Protein AF-A0A4Q1RCX1-F1 (afdb_monomer_lite)

Sequence (260 aa):
MLGSIEQEKETLVAEVEPLRELKTGIEEITGTGKTVLPGVVAIKKKNLETVKEQAKAYTVNRDEIATLRERSAAVSRREQRADQREQQLNKREAGLEDMQNQIIERYNRQLRLNQLLEKAERDGKAKDKQIADLQAENTSLRGQIRSLTAQIDQIKGELWSRINDLTDKLKGAYTSLTNIVKAVGMLKYDKEDGYKVDGLTKKQERLIDGVAEYGAKWAKEDGFPEMAEDMEKHIGISKGIADTIEPPRRQISRGWDMEL

Structure (mmCIF, N/CA/C/O backbone):
data_AF-A0A4Q1RCX1-F1
#
_entry.id   AF-A0A4Q1RCX1-F1
#
loop_
_atom_site.group_PDB
_atom_site.id
_atom_site.type_symbol
_atom_site.label_atom_id
_atom_site.label_alt_id
_atom_site.label_comp_id
_atom_site.label_asym_id
_atom_site.label_entity_id
_atom_site.label_seq_id
_atom_site.pdbx_PDB_ins_code
_atom_site.Cartn_x
_atom_site.Cartn_y
_atom_site.Cartn_z
_atom_site.occupancy
_atom_site.B_iso_or_equiv
_atom_site.auth_seq_id
_atom_site.auth_comp_id
_atom_site.auth_asym_id
_atom_site.auth_atom_id
_atom_site.pdbx_PDB_model_num
ATOM 1 N N . MET A 1 1 ? 50.407 14.649 -61.174 1.00 58.06 1 MET A N 1
ATOM 2 C CA . MET A 1 1 ? 49.781 14.018 -62.360 1.00 58.06 1 MET A CA 1
ATOM 3 C C . MET A 1 1 ? 49.067 15.036 -63.242 1.00 58.06 1 MET A C 1
ATOM 5 O O . MET A 1 1 ? 49.329 15.023 -64.433 1.00 58.06 1 MET A O 1
ATOM 9 N N . LEU A 1 2 ? 48.218 15.921 -62.704 1.00 60.03 2 LEU A N 1
ATOM 10 C CA . LEU A 1 2 ? 47.583 16.985 -63.502 1.00 60.03 2 LEU A CA 1
ATOM 11 C C . LEU A 1 2 ? 48.604 18.003 -64.032 1.00 60.03 2 LEU A C 1
ATOM 13 O O . LEU A 1 2 ? 48.704 18.165 -65.240 1.00 60.03 2 LEU A O 1
ATOM 17 N N . GLY A 1 3 ? 49.489 18.520 -63.171 1.00 70.25 3 GLY A N 1
ATOM 18 C CA . GLY A 1 3 ? 50.521 19.483 -63.594 1.00 70.25 3 GLY A CA 1
ATOM 19 C C . GLY A 1 3 ? 51.489 18.983 -64.679 1.00 70.25 3 GLY A C 1
ATOM 20 O O . GLY A 1 3 ? 52.003 19.780 -65.449 1.00 70.25 3 GLY A O 1
ATOM 21 N N . SER A 1 4 ? 51.701 17.667 -64.807 1.00 72.56 4 SER A N 1
ATOM 22 C CA . SER A 1 4 ? 52.508 17.098 -65.900 1.00 72.56 4 SER A CA 1
ATOM 23 C C . SER A 1 4 ? 51.735 16.973 -67.219 1.00 72.56 4 SER A C 1
ATOM 25 O O . SER A 1 4 ? 52.335 17.063 -68.282 1.00 72.56 4 SER A O 1
ATOM 27 N N . ILE A 1 5 ? 50.414 16.759 -67.163 1.0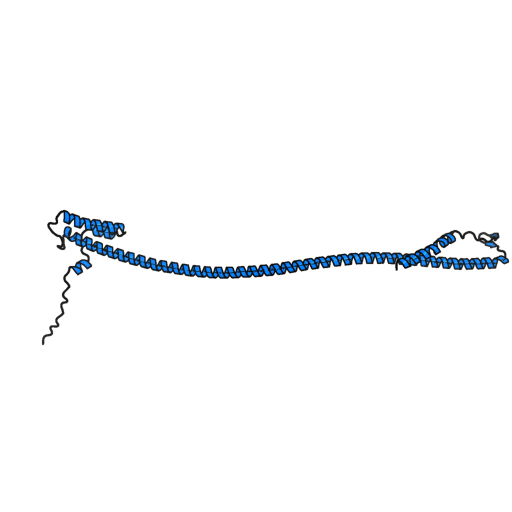0 79.94 5 ILE A N 1
ATOM 28 C CA . ILE A 1 5 ? 49.541 16.695 -68.350 1.00 79.94 5 ILE A CA 1
ATOM 29 C C . ILE A 1 5 ? 49.264 18.109 -68.875 1.00 79.94 5 ILE A C 1
ATOM 31 O O . ILE A 1 5 ? 49.224 18.316 -70.083 1.00 79.94 5 ILE A O 1
ATOM 35 N N . GLU A 1 6 ? 49.116 19.075 -67.971 1.00 79.88 6 GLU A N 1
ATOM 36 C CA . GLU A 1 6 ? 48.893 20.488 -68.283 1.00 79.88 6 GLU A CA 1
ATOM 37 C C . GLU A 1 6 ? 50.116 21.100 -68.983 1.00 79.88 6 GLU A C 1
ATOM 39 O O . GLU A 1 6 ? 49.985 21.671 -70.062 1.00 79.88 6 GLU A O 1
ATOM 44 N N . GLN A 1 7 ? 51.326 20.829 -68.480 1.00 82.75 7 GLN A N 1
ATOM 45 C CA . GLN A 1 7 ? 52.578 21.196 -69.156 1.00 82.75 7 GLN A CA 1
ATOM 46 C C . GLN A 1 7 ? 52.743 20.514 -70.530 1.00 82.75 7 GLN A C 1
ATOM 48 O O . GLN A 1 7 ? 53.153 21.158 -71.498 1.00 82.75 7 GLN A O 1
ATOM 53 N N . GLU A 1 8 ? 52.407 19.219 -70.651 1.00 84.19 8 GLU A N 1
ATOM 54 C CA . GLU A 1 8 ? 52.429 18.493 -71.937 1.00 84.19 8 GLU A CA 1
ATOM 55 C C . GLU A 1 8 ? 51.437 19.113 -72.941 1.00 84.19 8 GLU A C 1
ATOM 57 O O . GLU A 1 8 ? 51.745 19.241 -74.126 1.00 84.19 8 GLU A O 1
ATOM 62 N N . LYS A 1 9 ? 50.261 19.545 -72.472 1.00 83.00 9 LYS A N 1
ATOM 63 C CA . LYS A 1 9 ? 49.247 20.221 -73.287 1.00 83.00 9 LYS A CA 1
ATOM 64 C C . LYS A 1 9 ? 49.711 21.593 -73.749 1.00 83.00 9 LYS A C 1
ATOM 66 O O . LYS A 1 9 ? 49.610 21.863 -74.939 1.00 83.00 9 LYS A O 1
ATOM 71 N N . GLU A 1 10 ? 50.203 22.439 -72.847 1.00 85.38 10 GLU A N 1
ATOM 72 C CA . GLU A 1 10 ? 50.687 23.784 -73.185 1.00 85.38 10 GLU A CA 1
ATOM 73 C C . GLU A 1 10 ? 51.798 23.723 -74.235 1.00 85.38 10 GLU A C 1
ATOM 75 O O . GLU A 1 10 ? 51.742 24.436 -75.237 1.00 85.38 10 GLU A O 1
ATOM 80 N N . THR A 1 11 ? 52.743 22.793 -74.061 1.00 85.50 11 THR A N 1
ATOM 81 C CA . THR A 1 11 ? 53.841 22.568 -75.010 1.00 85.50 11 THR A CA 1
ATOM 82 C C . THR A 1 11 ? 53.309 22.149 -76.384 1.00 85.50 11 THR A C 1
ATOM 84 O O . THR A 1 11 ? 53.651 22.755 -77.397 1.00 85.50 11 THR A O 1
ATOM 87 N N . LEU A 1 12 ? 52.402 21.166 -76.438 1.00 81.44 12 LEU A N 1
ATOM 88 C CA . LEU A 1 12 ? 51.826 20.702 -77.705 1.00 81.44 12 LEU A CA 1
ATOM 89 C C . LEU A 1 12 ? 50.892 21.731 -78.358 1.00 81.44 12 LEU A C 1
ATOM 91 O O . LEU A 1 12 ? 50.785 21.757 -79.579 1.00 81.44 12 LEU A O 1
ATOM 95 N N . VAL A 1 13 ? 50.194 22.567 -77.587 1.00 80.31 13 VAL A N 1
ATOM 96 C CA . VAL A 1 13 ? 49.349 23.648 -78.122 1.00 80.31 13 VAL A CA 1
ATOM 97 C C . VAL A 1 13 ? 50.218 24.728 -78.761 1.00 80.31 13 VAL A C 1
ATOM 99 O O . VAL A 1 13 ? 49.926 25.142 -79.882 1.00 80.31 13 VAL A O 1
ATOM 102 N N . ALA A 1 14 ? 51.310 25.121 -78.100 1.00 82.19 14 ALA A N 1
ATOM 103 C CA . ALA A 1 14 ? 52.273 26.072 -78.646 1.00 82.19 14 ALA A CA 1
ATOM 104 C C . ALA A 1 14 ? 52.944 25.552 -79.931 1.00 82.19 14 ALA A C 1
ATOM 106 O O . ALA A 1 14 ? 53.161 26.325 -80.862 1.00 82.19 14 ALA A O 1
ATOM 107 N N . GLU A 1 15 ? 53.215 24.245 -80.016 1.00 78.88 15 GLU A N 1
ATOM 108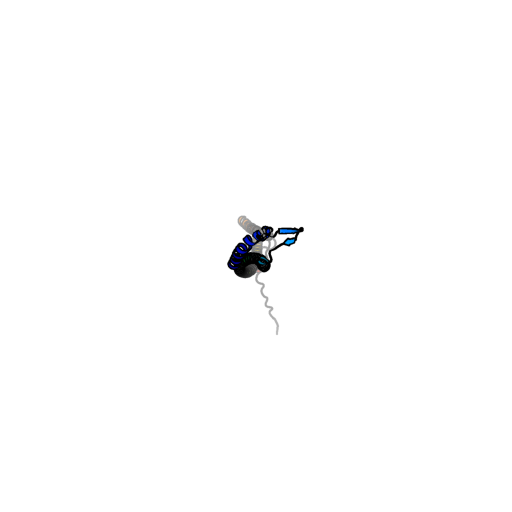 C CA . GLU A 1 15 ? 53.735 23.615 -81.236 1.0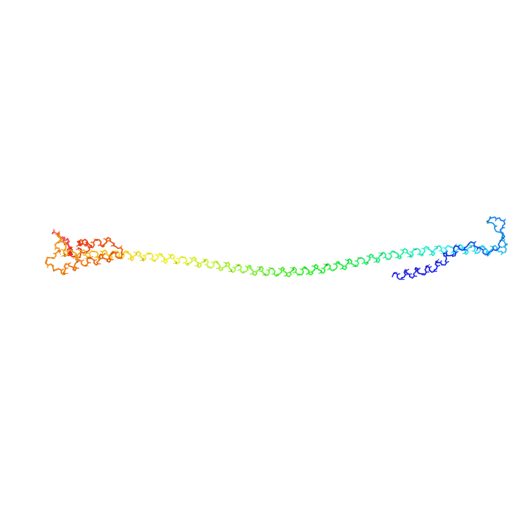0 78.88 15 GLU A CA 1
ATOM 109 C C . GLU A 1 15 ? 52.676 23.508 -82.349 1.00 78.88 15 GLU A C 1
ATOM 111 O O . GLU A 1 15 ? 53.002 23.666 -83.522 1.00 78.88 15 GLU A O 1
ATOM 116 N N . VAL A 1 16 ? 51.401 23.256 -82.024 1.00 74.19 16 VAL A N 1
ATOM 117 C CA . VAL A 1 16 ? 50.349 22.967 -83.019 1.00 74.19 16 VAL A CA 1
ATOM 118 C C . VAL A 1 16 ? 49.649 24.217 -83.570 1.00 74.19 16 VAL A C 1
ATOM 120 O O . VAL A 1 16 ? 49.239 24.188 -84.734 1.00 74.19 16 VAL A O 1
ATOM 123 N N . GLU A 1 17 ? 49.482 25.290 -82.790 1.00 71.88 17 GLU A N 1
ATOM 124 C CA . GLU A 1 17 ? 48.759 26.507 -83.215 1.00 71.88 17 GLU A CA 1
ATOM 125 C C . GLU A 1 17 ? 49.346 27.207 -84.459 1.00 71.88 17 GLU A C 1
ATOM 127 O O . GLU A 1 17 ? 48.624 27.325 -85.453 1.00 71.88 17 GLU A O 1
ATOM 132 N N . PRO A 1 18 ? 50.645 27.564 -84.530 1.00 71.44 18 PRO A N 1
ATOM 133 C CA . PRO A 1 18 ? 51.210 28.166 -85.746 1.00 71.44 18 PRO A CA 1
ATOM 134 C C . PRO A 1 18 ? 51.106 27.235 -86.972 1.00 71.44 18 PRO A C 1
ATOM 136 O O . PRO A 1 18 ? 50.993 27.679 -88.115 1.00 71.44 18 PRO A O 1
ATOM 139 N N . LEU A 1 19 ? 51.068 25.914 -86.751 1.00 66.56 19 LEU A N 1
ATOM 140 C CA . LEU A 1 19 ? 50.914 24.903 -87.803 1.00 66.56 19 LEU A CA 1
ATOM 141 C C . LEU A 1 19 ? 49.459 24.766 -88.296 1.00 66.56 19 LEU A C 1
ATOM 143 O O . LEU A 1 19 ? 49.206 24.147 -89.338 1.00 66.56 19 LEU A O 1
ATOM 147 N N . ARG A 1 20 ? 48.466 25.299 -87.570 1.00 62.62 20 ARG A N 1
ATOM 148 C CA . ARG A 1 20 ? 47.069 25.403 -88.035 1.00 62.62 20 ARG A CA 1
ATOM 149 C C . ARG A 1 20 ? 46.913 26.514 -89.063 1.00 62.62 20 ARG A C 1
ATOM 151 O O . ARG A 1 20 ? 46.332 26.247 -90.115 1.00 62.62 20 ARG A O 1
ATOM 158 N N . GLU A 1 21 ? 47.500 27.675 -88.797 1.00 61.72 21 GLU A N 1
ATOM 159 C CA . GLU A 1 21 ? 47.491 28.840 -89.690 1.00 61.72 21 GLU A CA 1
ATOM 160 C C . GLU A 1 21 ? 48.263 28.576 -90.991 1.00 61.72 21 GLU A C 1
ATOM 162 O O . GLU A 1 21 ? 47.816 28.950 -92.078 1.00 61.72 21 GLU A O 1
ATOM 167 N N . LEU A 1 22 ? 49.379 27.838 -90.910 1.00 57.47 22 LEU A N 1
ATOM 168 C CA . LEU A 1 22 ? 50.173 27.496 -92.091 1.00 57.47 22 LEU A CA 1
ATOM 169 C C . LEU A 1 22 ? 49.354 26.681 -93.108 1.00 57.47 22 LEU A C 1
ATOM 171 O O . LEU A 1 22 ? 49.373 26.987 -94.294 1.00 57.47 22 LEU A O 1
ATOM 175 N N . LYS A 1 23 ? 48.566 25.687 -92.659 1.00 54.19 23 LYS A N 1
ATOM 176 C CA . LYS A 1 23 ? 47.729 24.840 -93.539 1.00 54.19 23 LYS A CA 1
ATOM 177 C C . LYS A 1 23 ? 46.716 25.652 -94.360 1.00 54.19 23 LYS A C 1
ATOM 179 O O . LYS A 1 23 ? 46.388 25.234 -95.467 1.00 54.19 23 LYS A O 1
ATOM 184 N N . THR A 1 24 ? 46.223 26.773 -93.835 1.00 49.56 24 THR A N 1
ATOM 185 C CA . THR A 1 24 ? 45.278 27.656 -94.537 1.00 49.56 24 THR A CA 1
ATOM 186 C C . THR A 1 24 ? 45.950 28.625 -95.515 1.00 49.56 24 THR A C 1
ATOM 188 O O . THR A 1 24 ? 45.283 29.089 -96.428 1.00 49.56 24 THR A O 1
ATOM 191 N N . GLY A 1 25 ? 47.254 28.896 -95.379 1.00 48.12 25 GLY A N 1
ATOM 192 C CA . GLY A 1 25 ? 48.006 29.820 -96.247 1.00 48.12 25 GLY A CA 1
ATOM 193 C C . GLY A 1 25 ? 48.760 29.179 -97.424 1.00 48.12 25 GLY A C 1
ATOM 194 O O . GLY A 1 25 ? 49.436 29.880 -98.166 1.00 48.12 25 GLY A O 1
ATOM 195 N N . ILE A 1 26 ? 48.677 27.856 -97.612 1.00 51.31 26 ILE A N 1
ATOM 196 C CA . ILE A 1 26 ? 49.481 27.087 -98.592 1.00 51.31 26 ILE A CA 1
ATOM 197 C C . ILE A 1 26 ? 48.915 27.131 -100.037 1.00 51.31 26 ILE A C 1
ATOM 199 O O . ILE A 1 26 ? 49.315 26.353 -100.899 1.00 51.31 26 ILE A O 1
ATOM 203 N N . GLU A 1 27 ? 48.013 28.057 -100.367 1.00 48.59 27 GLU A N 1
ATOM 204 C CA . GLU A 1 27 ? 47.573 28.231 -101.765 1.00 48.59 27 GLU A CA 1
ATOM 205 C C . GLU A 1 27 ? 48.645 28.868 -102.678 1.00 48.59 27 GLU A C 1
ATOM 207 O O . GLU A 1 27 ? 48.541 28.759 -103.899 1.00 48.59 27 GLU A O 1
ATOM 212 N N . GLU A 1 28 ? 49.726 29.441 -102.134 1.00 51.56 28 GLU A N 1
ATOM 213 C CA . GLU A 1 28 ? 50.802 30.049 -102.930 1.00 51.56 28 GLU A CA 1
ATOM 214 C C . GLU A 1 28 ? 52.129 29.276 -102.838 1.00 51.56 28 GLU A C 1
ATOM 216 O O . GLU A 1 28 ? 52.896 29.382 -101.881 1.00 51.56 28 GLU A O 1
ATOM 221 N N . ILE A 1 29 ? 52.441 28.508 -103.886 1.00 53.75 29 ILE A N 1
ATOM 222 C CA . ILE A 1 29 ? 53.771 27.919 -104.091 1.00 53.75 29 ILE A CA 1
ATOM 223 C C . ILE A 1 29 ? 54.698 28.995 -104.671 1.00 53.75 29 ILE A C 1
ATOM 225 O O . ILE A 1 29 ? 54.491 29.482 -105.784 1.00 53.75 29 ILE A O 1
ATOM 229 N N . THR A 1 30 ? 55.780 29.320 -103.964 1.00 52.84 30 THR A N 1
ATOM 230 C CA . THR A 1 30 ? 56.838 30.233 -104.425 1.00 52.84 30 THR A CA 1
ATOM 231 C C . THR A 1 30 ? 57.783 29.538 -105.410 1.00 52.84 30 THR A C 1
ATOM 233 O O . THR A 1 30 ? 58.933 29.214 -105.127 1.00 52.84 30 THR A O 1
ATOM 236 N N . GLY A 1 31 ? 57.280 29.306 -106.621 1.00 54.03 31 GLY A N 1
ATOM 237 C CA . GLY A 1 31 ? 58.046 28.776 -107.743 1.00 54.03 31 GLY A CA 1
ATOM 238 C C . GLY A 1 31 ? 57.389 29.175 -109.056 1.00 54.03 31 GLY A C 1
ATOM 239 O O . GLY A 1 31 ? 56.411 28.570 -109.476 1.00 54.03 31 GLY A O 1
ATOM 240 N N . THR A 1 32 ? 57.922 30.207 -109.707 1.00 58.25 32 THR A N 1
ATOM 241 C CA . THR A 1 32 ? 57.433 30.779 -110.971 1.00 58.25 32 THR A CA 1
ATOM 242 C C . THR A 1 32 ? 57.550 29.790 -112.138 1.00 58.25 32 THR A C 1
ATOM 244 O O . THR A 1 32 ? 58.477 29.831 -112.949 1.00 58.25 32 THR A O 1
ATOM 247 N N . GLY A 1 33 ? 56.596 28.868 -112.232 1.00 58.19 33 GLY A N 1
ATOM 248 C CA . GLY A 1 33 ? 56.304 28.120 -113.448 1.00 58.19 33 GLY A CA 1
ATOM 249 C C . GLY A 1 33 ? 55.249 28.841 -114.286 1.00 58.19 33 GLY A C 1
ATOM 250 O O . GLY A 1 33 ? 54.451 29.620 -113.770 1.00 58.19 33 GLY A O 1
ATOM 251 N N . LYS A 1 34 ? 55.252 28.616 -115.603 1.00 59.84 34 LYS A N 1
ATOM 252 C CA . LYS A 1 34 ? 54.261 29.224 -116.504 1.00 59.84 34 LYS A CA 1
ATOM 253 C C . LYS A 1 34 ? 53.069 28.276 -116.605 1.00 59.84 34 LYS A C 1
ATOM 255 O O . LYS A 1 34 ? 53.253 27.128 -117.012 1.00 59.84 34 LYS A O 1
ATOM 260 N N . THR A 1 35 ? 51.876 28.725 -116.225 1.00 67.56 35 THR A N 1
ATOM 261 C CA . THR A 1 35 ? 50.642 27.953 -116.425 1.00 67.56 35 THR A CA 1
ATOM 262 C C . THR A 1 35 ? 50.423 27.773 -117.919 1.00 67.56 35 THR A C 1
ATOM 264 O O . THR A 1 35 ? 50.353 28.756 -118.657 1.00 67.56 35 THR A O 1
ATOM 267 N N . VAL A 1 36 ? 50.379 26.523 -118.372 1.00 67.19 36 VAL A N 1
ATOM 268 C CA . VAL A 1 36 ? 50.218 26.200 -119.800 1.00 67.19 36 VAL A CA 1
ATOM 269 C C . VAL A 1 36 ? 48.792 25.732 -120.088 1.00 67.19 36 VAL A C 1
ATOM 271 O O . VAL A 1 36 ? 48.268 25.998 -121.163 1.00 67.19 36 VAL A O 1
ATOM 274 N N . LEU A 1 37 ? 48.154 25.096 -119.102 1.00 59.31 37 LEU A N 1
ATOM 275 C CA . LEU A 1 37 ? 46.750 24.675 -119.072 1.00 59.31 37 LEU A CA 1
ATOM 276 C C . LEU A 1 37 ? 46.226 24.801 -117.626 1.00 59.31 37 LEU A C 1
ATOM 278 O O . LEU A 1 37 ? 47.045 24.808 -116.700 1.00 59.31 37 LEU A O 1
ATOM 282 N N . PRO A 1 38 ? 44.902 24.874 -117.388 1.00 62.84 38 PRO A N 1
ATOM 283 C CA . PRO A 1 38 ? 44.349 24.835 -116.033 1.00 62.84 38 PRO A CA 1
ATOM 284 C C . PRO A 1 38 ? 44.882 23.613 -115.264 1.00 62.84 38 PRO A C 1
ATOM 286 O O . PRO A 1 38 ? 44.753 22.484 -115.729 1.00 62.84 38 PRO A O 1
ATOM 289 N N . GLY A 1 39 ? 45.535 23.840 -114.121 1.00 68.12 39 GLY A N 1
ATOM 290 C CA . GLY A 1 39 ? 46.143 22.783 -113.299 1.00 68.12 39 GLY A CA 1
ATOM 291 C C . GLY A 1 39 ? 47.501 22.241 -113.777 1.00 68.12 39 GLY A C 1
ATOM 292 O O . GLY A 1 39 ? 48.062 21.378 -113.108 1.00 68.12 39 GLY A O 1
ATOM 293 N N . VAL A 1 40 ? 48.067 22.738 -114.888 1.00 66.62 40 VAL A N 1
ATOM 294 C CA . VAL A 1 40 ? 49.359 22.274 -115.432 1.00 66.62 40 VAL A CA 1
ATOM 295 C C . VAL A 1 40 ? 50.364 23.421 -115.504 1.00 66.62 40 VAL A C 1
ATOM 297 O O . VAL A 1 40 ? 50.214 24.374 -116.276 1.00 66.62 40 VAL A O 1
ATOM 300 N N . VAL A 1 41 ? 51.437 23.295 -114.723 1.00 67.19 41 VAL A N 1
ATOM 301 C CA . VAL A 1 41 ? 52.504 24.294 -114.611 1.00 67.19 41 VAL A CA 1
ATOM 302 C C . VAL A 1 41 ? 53.793 23.748 -115.223 1.00 67.19 41 VAL A C 1
ATOM 304 O O . VAL A 1 41 ? 54.299 22.708 -114.803 1.00 67.19 41 VAL A O 1
ATOM 307 N N . ALA A 1 42 ? 54.348 24.450 -116.216 1.00 66.56 42 ALA A N 1
ATOM 308 C CA . ALA A 1 42 ? 55.636 24.089 -116.803 1.00 66.56 42 ALA A CA 1
ATOM 309 C C . ALA A 1 42 ? 56.796 24.620 -115.954 1.00 66.56 42 ALA A C 1
ATOM 311 O O . ALA A 1 42 ? 56.883 25.817 -115.664 1.00 66.56 42 ALA A O 1
ATOM 312 N N . ILE A 1 43 ? 57.721 23.722 -115.609 1.00 70.50 43 ILE A N 1
ATOM 313 C CA . ILE A 1 43 ? 58.878 23.999 -114.754 1.00 70.50 43 ILE A CA 1
ATOM 314 C C . ILE A 1 43 ? 60.159 23.730 -115.554 1.00 70.50 43 ILE A C 1
ATOM 316 O O . ILE A 1 43 ? 60.251 22.758 -116.305 1.00 70.50 43 ILE A O 1
ATOM 320 N N . LYS A 1 44 ? 61.180 24.584 -115.403 1.00 69.81 44 LYS A N 1
ATOM 321 C CA . LYS A 1 44 ? 62.497 24.344 -116.017 1.00 69.81 44 LYS A CA 1
ATOM 322 C C . LYS A 1 44 ? 63.117 23.077 -115.418 1.00 69.81 44 LYS A C 1
ATOM 324 O O . LYS A 1 44 ? 63.142 22.936 -114.201 1.00 69.81 44 LYS A O 1
ATOM 329 N N . LYS A 1 45 ? 63.708 22.210 -116.250 1.00 68.81 45 LYS A N 1
ATOM 330 C CA . LYS A 1 45 ? 64.324 20.929 -115.832 1.00 68.81 45 LYS A CA 1
ATOM 331 C C . LYS A 1 45 ? 65.317 21.075 -114.666 1.00 68.81 45 LYS A C 1
ATOM 333 O O . LYS A 1 45 ? 65.330 20.236 -113.778 1.00 68.81 45 LYS A O 1
ATOM 338 N N . LYS A 1 46 ? 66.078 22.177 -114.630 1.00 70.25 46 LYS A N 1
ATOM 339 C CA . LYS A 1 46 ? 67.015 22.508 -113.540 1.00 70.25 46 LYS A CA 1
ATOM 340 C C . LYS A 1 46 ? 66.360 22.744 -112.167 1.00 70.25 46 LYS A C 1
ATOM 342 O O . LYS A 1 46 ? 67.040 22.628 -111.163 1.00 70.25 46 LYS A O 1
ATOM 347 N N . ASN A 1 47 ? 65.065 23.055 -112.130 1.00 68.06 47 ASN A N 1
ATOM 348 C CA . ASN A 1 47 ? 64.306 23.310 -110.903 1.00 68.06 47 ASN A CA 1
ATOM 349 C C . ASN A 1 47 ? 63.436 22.101 -110.495 1.00 68.06 47 ASN A C 1
ATOM 351 O O . ASN A 1 47 ? 62.786 22.146 -109.457 1.00 68.06 47 ASN A O 1
ATOM 355 N N . LEU A 1 48 ? 63.389 21.032 -111.304 1.00 70.69 48 LEU A N 1
ATOM 356 C CA . LEU A 1 48 ? 62.525 19.870 -111.060 1.00 70.69 48 LEU A CA 1
ATOM 357 C C . LEU A 1 48 ? 62.909 19.113 -109.781 1.00 70.69 48 LEU A C 1
ATOM 359 O O . LEU A 1 48 ? 62.023 18.697 -109.042 1.00 70.69 48 LEU A O 1
ATOM 363 N N . GLU A 1 49 ? 64.206 18.939 -109.518 1.00 70.06 49 GLU A N 1
ATOM 364 C CA . GLU A 1 49 ? 64.669 18.236 -108.313 1.00 70.06 49 GLU A CA 1
ATOM 365 C C . GLU A 1 49 ? 64.364 19.027 -107.040 1.00 70.06 49 GLU A C 1
ATOM 367 O O . GLU A 1 49 ? 63.806 18.471 -106.100 1.00 70.06 49 GLU A O 1
ATOM 372 N N . THR A 1 50 ? 64.569 20.346 -107.051 1.00 69.12 50 THR A N 1
ATOM 373 C CA . THR A 1 50 ? 64.206 21.216 -105.921 1.00 69.12 50 THR A CA 1
ATOM 374 C C . THR A 1 50 ? 62.707 21.163 -105.615 1.00 69.12 50 THR A C 1
ATOM 376 O O . THR A 1 50 ? 62.318 21.066 -104.456 1.00 69.12 50 THR A O 1
ATOM 379 N N . VAL A 1 51 ? 61.850 21.158 -106.644 1.00 69.31 51 VAL A N 1
ATOM 380 C CA . VAL A 1 51 ? 60.392 21.046 -106.460 1.00 69.31 51 VAL A CA 1
ATOM 381 C C . VAL A 1 51 ? 59.995 19.667 -105.915 1.00 69.31 51 VAL A C 1
ATOM 383 O O . VAL A 1 51 ? 59.103 19.578 -105.072 1.00 69.31 51 VAL A O 1
ATOM 386 N N . LYS A 1 52 ? 60.665 18.584 -106.332 1.00 69.50 52 LYS A N 1
ATOM 387 C CA . LYS A 1 52 ? 60.431 17.239 -105.775 1.00 69.50 52 LYS A CA 1
ATOM 388 C C . LYS A 1 52 ? 60.859 17.130 -104.312 1.00 69.50 52 LYS A C 1
ATOM 390 O O . LYS A 1 52 ? 60.142 16.515 -103.527 1.00 69.50 52 LYS A O 1
ATOM 395 N N . GLU A 1 53 ? 62.006 17.695 -103.944 1.00 69.75 53 GLU A N 1
ATOM 396 C CA . GLU A 1 53 ? 62.476 17.718 -102.554 1.00 69.75 53 GLU A CA 1
ATOM 397 C C . GLU A 1 53 ? 61.548 18.545 -101.664 1.00 69.75 53 GLU A C 1
ATOM 399 O O . GLU A 1 53 ? 61.161 18.079 -100.595 1.00 69.75 53 GLU A O 1
ATOM 404 N N . GLN A 1 54 ? 61.095 19.708 -102.139 1.00 68.25 54 GLN A N 1
ATOM 405 C CA . GLN A 1 54 ? 60.106 20.529 -101.437 1.00 68.25 54 GLN A CA 1
ATOM 406 C C . GLN A 1 54 ? 58.764 19.806 -101.269 1.00 68.25 54 GLN A C 1
ATOM 408 O O . GLN A 1 54 ? 58.190 19.840 -100.185 1.00 68.25 54 GLN A O 1
ATOM 413 N N . ALA A 1 55 ? 58.280 19.093 -102.292 1.00 67.44 55 ALA A N 1
ATOM 414 C CA . ALA A 1 55 ? 57.051 18.303 -102.193 1.00 67.44 55 ALA A CA 1
ATOM 415 C C . ALA A 1 55 ? 57.178 17.127 -101.202 1.00 67.44 55 ALA A C 1
ATOM 417 O O . ALA A 1 55 ? 56.232 16.825 -100.470 1.00 67.44 55 ALA A O 1
ATOM 418 N N . LYS A 1 56 ? 58.350 16.478 -101.134 1.00 68.44 56 LYS A N 1
ATOM 419 C CA . LYS A 1 56 ? 58.640 15.437 -100.133 1.00 68.44 56 LYS A CA 1
ATOM 420 C C . LYS A 1 56 ? 58.708 16.017 -98.721 1.00 68.44 56 LYS A C 1
ATOM 422 O O . LYS A 1 56 ? 58.028 15.501 -97.842 1.00 68.44 56 LYS A O 1
ATOM 427 N N . ALA A 1 57 ? 59.457 17.102 -98.523 1.00 66.00 57 ALA A N 1
ATOM 428 C CA . ALA A 1 57 ? 59.548 17.801 -97.240 1.00 66.00 57 ALA A CA 1
ATOM 429 C C . ALA A 1 57 ? 58.170 18.294 -96.771 1.00 66.00 57 ALA A C 1
ATOM 431 O O . ALA A 1 57 ? 57.822 18.152 -95.606 1.00 66.00 57 ALA A O 1
ATOM 432 N N . TYR A 1 58 ? 57.340 18.782 -97.694 1.00 70.44 58 TYR A N 1
ATOM 433 C CA . TYR A 1 58 ? 55.958 19.154 -97.413 1.00 70.44 58 TYR A CA 1
ATOM 434 C C . TYR A 1 58 ? 55.110 17.968 -96.948 1.00 70.44 58 TYR A C 1
ATOM 436 O O . TYR A 1 58 ? 54.349 18.093 -95.993 1.00 70.44 58 TYR A O 1
ATOM 444 N N . THR A 1 59 ? 55.233 16.820 -97.616 1.00 67.56 59 THR A N 1
ATOM 445 C CA . THR A 1 59 ? 54.476 15.611 -97.261 1.00 67.56 59 THR A CA 1
ATOM 446 C C . THR A 1 59 ? 54.869 15.119 -95.867 1.00 67.56 59 THR A C 1
ATOM 448 O O . THR A 1 59 ? 53.990 14.893 -95.042 1.00 67.56 59 THR A O 1
ATOM 451 N N . VAL A 1 60 ? 56.172 15.068 -95.568 1.00 70.88 60 VAL A N 1
ATOM 452 C CA . VAL A 1 60 ? 56.690 14.702 -94.238 1.00 70.88 60 VAL A CA 1
ATOM 453 C C . VAL A 1 60 ? 56.208 15.687 -93.169 1.00 70.88 60 VAL A C 1
ATOM 455 O O . VAL A 1 60 ? 55.619 15.264 -92.180 1.00 70.88 60 VAL A O 1
ATOM 458 N N . ASN A 1 61 ? 56.334 16.998 -93.403 1.00 74.69 61 ASN A N 1
ATOM 459 C CA . ASN A 1 61 ? 55.854 18.021 -92.469 1.00 74.69 61 ASN A CA 1
ATOM 460 C C . ASN A 1 61 ? 54.337 17.932 -92.249 1.00 74.69 61 ASN A C 1
ATOM 462 O O . ASN A 1 61 ? 53.853 18.106 -91.134 1.00 74.69 61 ASN A O 1
ATOM 466 N N . ARG A 1 62 ? 53.560 17.658 -93.303 1.00 77.62 62 ARG A N 1
ATOM 467 C CA . ARG A 1 62 ? 52.106 17.479 -93.208 1.00 77.62 62 ARG A CA 1
ATOM 468 C C . ARG A 1 62 ? 51.749 16.285 -92.321 1.00 77.62 62 ARG A C 1
ATOM 470 O O . ARG A 1 62 ? 50.809 16.401 -91.530 1.00 77.62 62 ARG A O 1
ATOM 477 N N . ASP A 1 63 ? 52.460 15.173 -92.461 1.00 77.62 63 ASP A N 1
ATOM 478 C CA . ASP A 1 63 ? 52.223 13.962 -91.676 1.00 77.62 63 ASP A CA 1
ATOM 479 C C . ASP A 1 63 ? 52.652 14.164 -90.214 1.00 77.62 63 ASP A C 1
ATOM 481 O O . ASP A 1 63 ? 51.887 13.856 -89.301 1.00 77.62 63 ASP A O 1
ATOM 485 N N . GLU A 1 64 ? 53.797 14.806 -89.966 1.00 78.62 64 GLU A N 1
ATOM 486 C CA . GLU A 1 64 ? 54.235 15.196 -88.619 1.00 78.62 64 GLU A CA 1
ATOM 487 C C . GLU A 1 64 ? 53.220 16.134 -87.939 1.00 78.62 64 GLU A C 1
ATOM 489 O O . GLU A 1 64 ? 52.798 15.878 -86.809 1.00 78.62 64 GLU A O 1
ATOM 494 N N . ILE A 1 65 ? 52.710 17.149 -88.649 1.00 78.56 65 ILE A N 1
ATOM 495 C CA . ILE A 1 65 ? 51.634 18.033 -88.160 1.00 78.56 65 ILE A CA 1
ATOM 496 C C . ILE A 1 65 ? 50.365 17.238 -87.825 1.00 78.56 65 ILE A C 1
ATOM 498 O O . ILE A 1 65 ? 49.692 17.529 -86.830 1.00 78.56 65 ILE A O 1
ATOM 502 N N . ALA A 1 66 ? 50.002 16.248 -88.645 1.00 79.38 66 ALA A N 1
ATOM 503 C CA . ALA A 1 66 ? 48.851 15.392 -88.373 1.00 79.38 66 ALA A CA 1
ATOM 504 C C . ALA A 1 66 ? 49.054 14.590 -87.075 1.00 79.38 66 ALA A C 1
ATOM 506 O O . ALA A 1 66 ? 48.172 14.601 -86.214 1.00 79.38 66 ALA A O 1
ATOM 507 N N . THR A 1 67 ? 50.237 14.002 -86.873 1.00 84.94 67 THR A N 1
ATOM 508 C CA . THR A 1 67 ? 50.550 13.255 -85.643 1.00 84.94 67 THR A CA 1
ATOM 509 C C . THR A 1 67 ? 50.574 14.139 -84.393 1.00 84.94 67 THR A C 1
ATOM 511 O O . THR A 1 67 ? 50.061 13.738 -83.346 1.00 84.94 67 THR A O 1
ATOM 514 N N . LEU A 1 68 ? 51.090 15.371 -84.479 1.00 84.12 68 LEU A N 1
ATOM 515 C CA . LEU A 1 68 ? 51.074 16.319 -83.360 1.00 84.12 68 LEU A CA 1
ATOM 516 C C . LEU A 1 68 ? 49.645 16.720 -82.973 1.00 84.12 68 LEU A C 1
ATOM 518 O O . LEU A 1 68 ? 49.323 16.807 -81.787 1.00 84.12 68 LEU A O 1
ATOM 522 N N . ARG A 1 69 ? 48.747 16.884 -83.953 1.00 82.94 69 ARG A N 1
ATOM 523 C CA . ARG A 1 69 ? 47.320 17.144 -83.695 1.00 82.94 69 ARG A CA 1
ATOM 524 C C . ARG A 1 69 ? 46.632 15.965 -83.015 1.00 82.94 69 ARG A C 1
ATOM 526 O O . ARG A 1 69 ? 45.843 16.180 -82.096 1.00 82.94 69 ARG A O 1
ATOM 533 N N . GLU A 1 70 ? 46.935 14.736 -83.425 1.00 87.06 70 GLU A N 1
ATOM 534 C CA . GLU A 1 70 ? 46.412 13.531 -82.772 1.00 87.06 70 GLU A CA 1
ATOM 535 C C . GLU A 1 70 ? 46.909 13.404 -81.328 1.00 87.06 70 GLU A C 1
ATOM 537 O O . GLU A 1 70 ? 46.116 13.138 -80.421 1.00 87.06 70 GLU A O 1
ATOM 542 N N . ARG A 1 71 ? 48.199 13.671 -81.087 1.00 88.75 71 ARG A N 1
ATOM 543 C CA . ARG A 1 71 ? 48.784 13.695 -79.738 1.00 88.75 71 ARG A CA 1
ATOM 544 C C . ARG A 1 71 ? 48.160 14.778 -78.864 1.00 88.75 71 ARG A C 1
ATOM 546 O O . ARG A 1 71 ? 47.783 14.484 -77.731 1.00 88.75 71 ARG A O 1
ATOM 553 N N . SER A 1 72 ? 47.986 15.987 -79.396 1.00 86.31 72 SER A N 1
ATOM 554 C CA . SER A 1 72 ? 47.300 17.090 -78.713 1.00 86.31 72 SER A CA 1
ATOM 555 C C . SER A 1 72 ? 45.869 16.692 -78.324 1.00 86.31 72 SER A C 1
ATOM 557 O O . SER A 1 72 ? 45.492 16.786 -77.155 1.00 86.31 72 SER A O 1
ATOM 559 N N . ALA A 1 73 ? 45.103 16.103 -79.249 1.00 87.44 73 ALA A N 1
ATOM 560 C CA . ALA A 1 73 ? 43.759 15.602 -78.960 1.00 87.44 73 ALA A CA 1
ATOM 561 C C . ALA A 1 73 ? 43.753 14.477 -77.905 1.00 87.44 73 ALA A C 1
ATOM 563 O O . ALA A 1 73 ? 42.850 14.410 -77.066 1.00 87.44 73 ALA A O 1
ATOM 564 N N . ALA A 1 74 ? 44.752 13.591 -77.918 1.00 90.25 74 ALA A N 1
ATOM 565 C CA . ALA A 1 74 ? 44.901 12.535 -76.922 1.00 90.25 74 ALA A CA 1
ATOM 566 C C . ALA A 1 74 ? 45.246 13.087 -75.527 1.00 90.25 74 ALA A C 1
ATOM 568 O O . ALA A 1 74 ? 44.732 12.575 -74.531 1.00 90.25 74 ALA A O 1
ATOM 569 N N . VAL A 1 75 ? 46.077 14.131 -75.439 1.00 92.00 75 VAL A N 1
ATOM 570 C CA . VAL A 1 75 ? 46.374 14.845 -74.185 1.00 92.00 75 VAL A CA 1
ATOM 571 C C . VAL A 1 75 ? 45.119 15.516 -73.636 1.00 92.00 75 VAL A C 1
ATOM 573 O O . VAL A 1 75 ? 44.765 15.253 -72.489 1.00 92.00 75 VAL A O 1
ATOM 576 N N . SER A 1 76 ? 44.369 16.257 -74.458 1.00 87.75 76 SER A N 1
ATOM 577 C CA . SER A 1 76 ? 43.116 16.889 -74.013 1.00 87.75 76 SER A CA 1
ATOM 578 C C . SER A 1 76 ? 42.093 15.872 -73.493 1.00 87.75 76 SER A C 1
ATOM 580 O O . SER A 1 76 ? 41.421 16.109 -72.494 1.00 87.75 76 SER A O 1
ATOM 582 N N . ARG A 1 77 ? 41.990 14.688 -74.116 1.00 91.31 77 ARG A N 1
ATOM 583 C CA . ARG A 1 77 ? 41.120 13.609 -73.608 1.00 91.31 77 ARG A CA 1
ATOM 584 C C . ARG A 1 77 ? 41.611 13.024 -72.280 1.00 91.31 77 ARG A C 1
ATOM 586 O O . ARG A 1 77 ? 40.790 12.578 -71.479 1.00 91.31 77 ARG A O 1
ATOM 593 N N . ARG A 1 78 ? 42.928 12.954 -72.058 1.00 91.19 78 ARG A N 1
ATOM 594 C CA . ARG A 1 78 ? 43.514 12.467 -70.796 1.00 91.19 78 ARG A CA 1
ATOM 595 C C . ARG A 1 78 ? 43.268 13.451 -69.657 1.00 91.19 78 ARG A C 1
ATOM 597 O O . ARG A 1 78 ? 42.880 13.002 -68.585 1.00 91.19 78 ARG A O 1
ATOM 604 N N . GLU A 1 79 ? 43.429 14.743 -69.916 1.00 90.25 79 GLU A N 1
ATOM 605 C CA . GLU A 1 79 ? 43.125 15.833 -68.982 1.00 90.25 79 GLU A CA 1
ATOM 606 C C . GLU A 1 79 ? 41.653 15.794 -68.552 1.00 90.25 79 GLU A C 1
ATOM 608 O O . GLU A 1 79 ? 41.375 15.581 -67.380 1.00 90.25 79 GLU A O 1
ATOM 613 N N . GLN A 1 80 ? 40.707 15.776 -69.500 1.00 90.50 80 GLN A N 1
ATOM 614 C CA . GLN A 1 80 ? 39.273 15.670 -69.181 1.00 90.50 80 GLN A CA 1
ATOM 615 C C . GLN A 1 80 ? 38.930 14.445 -68.318 1.00 90.50 80 GLN A C 1
ATOM 617 O O . GLN A 1 80 ? 38.076 14.504 -67.434 1.00 90.50 80 GLN A O 1
ATOM 622 N N . ARG A 1 81 ? 39.580 13.300 -68.568 1.00 93.50 81 ARG A N 1
ATOM 623 C CA . ARG A 1 81 ? 39.405 12.094 -67.742 1.00 93.50 81 ARG A CA 1
ATOM 624 C C . ARG A 1 81 ? 40.025 12.249 -66.356 1.00 93.50 81 ARG A C 1
ATOM 626 O O . ARG A 1 81 ? 39.506 11.659 -65.410 1.00 93.50 81 ARG A O 1
ATOM 633 N N . ALA A 1 82 ? 41.144 12.959 -66.243 1.00 92.56 82 ALA A N 1
ATOM 634 C CA . ALA A 1 82 ? 41.786 13.245 -64.970 1.00 92.56 82 ALA A CA 1
ATOM 635 C C . ALA A 1 82 ? 40.905 14.179 -64.126 1.00 92.56 82 ALA A C 1
ATOM 637 O O . ALA A 1 82 ? 40.619 13.825 -62.985 1.00 92.56 82 ALA A O 1
ATOM 638 N N . ASP A 1 83 ? 40.349 15.237 -64.720 1.00 92.44 83 ASP A N 1
ATOM 639 C CA . ASP A 1 83 ? 39.419 16.161 -64.057 1.00 92.44 83 ASP A CA 1
ATOM 640 C C . ASP A 1 83 ? 38.161 15.435 -63.561 1.00 92.44 83 ASP A C 1
ATOM 642 O O . ASP A 1 83 ? 37.727 15.594 -62.421 1.00 92.44 83 ASP A O 1
ATOM 646 N N . GLN A 1 84 ? 37.579 14.562 -64.393 1.00 93.94 84 GLN A N 1
ATOM 647 C CA . GLN A 1 84 ? 36.428 13.745 -63.991 1.00 93.94 84 GLN A CA 1
ATOM 648 C C . GLN A 1 84 ? 36.756 12.818 -62.816 1.00 93.94 84 GLN A C 1
ATOM 650 O O . GLN A 1 84 ? 35.920 12.620 -61.931 1.00 93.94 84 GLN A O 1
ATOM 655 N N . ARG A 1 85 ? 37.956 12.225 -62.803 1.00 94.31 85 ARG A N 1
ATOM 656 C CA . ARG A 1 85 ? 38.405 11.371 -61.695 1.00 94.31 85 ARG A CA 1
ATOM 657 C C . ARG A 1 85 ? 38.624 12.179 -60.426 1.00 94.31 85 ARG A C 1
ATOM 659 O O . ARG A 1 85 ? 38.199 11.721 -59.374 1.00 94.31 85 ARG A O 1
ATOM 666 N N . GLU A 1 86 ? 39.230 13.355 -60.519 1.00 94.06 86 GLU A N 1
ATOM 667 C CA . GLU A 1 86 ? 39.422 14.251 -59.378 1.00 94.06 86 GLU A CA 1
ATOM 668 C C . GLU A 1 86 ? 38.077 14.664 -58.775 1.00 94.06 86 GLU A C 1
ATOM 670 O O . GLU A 1 86 ? 37.853 14.483 -57.583 1.00 94.06 86 GLU A O 1
ATOM 675 N N . GLN A 1 87 ? 37.107 15.064 -59.601 1.00 94.38 87 GLN A N 1
ATOM 676 C CA . GLN A 1 87 ? 35.754 15.367 -59.126 1.00 94.38 87 GLN A CA 1
ATOM 677 C C . GLN A 1 87 ? 35.079 14.166 -58.444 1.00 94.38 87 GLN A C 1
ATOM 679 O O . GLN A 1 87 ? 34.355 14.333 -57.461 1.00 94.38 87 GLN A O 1
ATOM 684 N N . GLN A 1 88 ? 35.281 12.948 -58.956 1.00 95.69 88 GLN A N 1
ATOM 685 C CA . GLN A 1 88 ? 34.765 11.733 -58.320 1.00 95.69 88 GLN A CA 1
ATOM 686 C C . GLN A 1 88 ? 35.462 11.431 -56.991 1.00 95.69 88 GLN A C 1
ATOM 688 O O . GLN A 1 88 ? 34.792 10.996 -56.055 1.00 95.69 88 GLN A O 1
ATOM 693 N N . LEU A 1 89 ? 36.776 11.645 -56.903 1.00 96.12 89 LEU A N 1
ATOM 694 C CA . LEU A 1 89 ? 37.539 11.474 -55.669 1.00 96.12 89 LEU A CA 1
ATOM 695 C C . LEU A 1 89 ? 37.095 12.488 -54.616 1.00 96.12 89 LEU A C 1
ATOM 697 O O . LEU A 1 89 ? 36.746 12.063 -53.522 1.00 96.12 89 LEU A O 1
ATOM 701 N N . ASN A 1 90 ? 36.948 13.763 -54.978 1.00 96.12 90 ASN A N 1
ATOM 702 C CA . ASN A 1 90 ? 36.477 14.809 -54.067 1.00 96.12 90 ASN A CA 1
ATOM 703 C C . ASN A 1 90 ? 35.069 14.500 -53.528 1.00 96.12 90 ASN A C 1
ATOM 705 O O . ASN A 1 90 ? 34.799 14.649 -52.340 1.00 96.12 90 ASN A O 1
ATOM 709 N N . LYS A 1 91 ? 34.162 13.991 -54.378 1.00 96.19 91 LYS A N 1
ATOM 710 C CA . LYS A 1 91 ? 32.828 13.538 -53.934 1.00 96.19 91 LYS A CA 1
ATOM 711 C C . LYS A 1 91 ? 32.895 12.350 -52.975 1.00 96.19 91 LYS A C 1
ATOM 713 O O . LYS A 1 91 ? 32.086 12.261 -52.056 1.00 96.19 91 LYS A O 1
ATOM 718 N N . ARG A 1 92 ? 33.815 11.410 -53.209 1.00 96.50 92 ARG A N 1
ATOM 719 C CA . ARG A 1 92 ? 34.015 10.257 -52.321 1.00 96.50 92 ARG A CA 1
ATOM 720 C C . ARG A 1 92 ? 34.620 10.680 -50.990 1.00 96.50 92 ARG A C 1
ATOM 722 O O . ARG A 1 92 ? 34.178 10.168 -49.974 1.00 96.50 92 ARG A O 1
ATOM 729 N N . GLU A 1 93 ? 35.581 11.594 -51.002 1.00 96.75 93 GLU A N 1
ATOM 730 C CA . GLU A 1 93 ? 36.216 12.140 -49.802 1.00 96.75 93 GLU A CA 1
ATOM 731 C C . GLU A 1 93 ? 35.192 12.856 -48.920 1.00 96.75 93 GLU A C 1
ATOM 733 O O . GLU A 1 93 ? 35.026 12.469 -47.768 1.00 96.75 93 GLU A O 1
ATOM 738 N N . ALA A 1 94 ? 34.386 13.755 -49.495 1.00 96.31 94 ALA A N 1
ATOM 739 C CA . ALA A 1 94 ? 33.280 14.390 -48.776 1.00 96.31 94 ALA A CA 1
ATOM 740 C C . ALA A 1 94 ? 32.289 13.359 -48.195 1.00 96.31 94 ALA A C 1
ATOM 742 O O . ALA A 1 94 ? 31.879 13.453 -47.042 1.00 96.31 94 ALA A O 1
ATOM 743 N N . GLY A 1 95 ? 31.946 12.317 -48.963 1.00 97.12 95 GLY A N 1
ATOM 744 C CA . GLY A 1 95 ? 31.079 11.240 -48.473 1.00 97.12 95 GLY A CA 1
ATOM 745 C C . GLY A 1 95 ? 31.696 10.405 -47.342 1.00 97.12 95 GLY A C 1
ATOM 746 O O . GLY A 1 95 ? 30.969 9.905 -46.481 1.00 97.12 95 GLY A O 1
ATOM 747 N N . LEU A 1 96 ? 33.023 10.242 -47.327 1.00 97.62 96 LEU A N 1
ATOM 748 C CA . LEU A 1 96 ? 33.742 9.563 -46.247 1.00 97.62 96 LEU A CA 1
ATOM 749 C C . LEU A 1 96 ? 33.785 10.421 -44.980 1.00 97.62 96 LEU A C 1
ATOM 751 O O . LEU A 1 96 ? 33.555 9.881 -43.898 1.00 97.62 96 LEU A O 1
ATOM 755 N N . GLU A 1 97 ? 34.014 11.729 -45.104 1.00 97.19 97 GLU A N 1
ATOM 756 C CA . GLU A 1 97 ? 33.954 12.669 -43.977 1.00 97.19 97 GLU A CA 1
ATOM 757 C C . GLU A 1 97 ? 32.555 12.698 -43.346 1.00 97.19 97 GLU A C 1
ATOM 759 O O . GLU A 1 97 ? 32.416 12.560 -42.128 1.00 97.19 97 GLU A O 1
ATOM 764 N N . ASP A 1 98 ? 31.502 12.768 -44.166 1.00 97.75 98 ASP A N 1
ATOM 765 C CA . ASP A 1 98 ? 30.115 12.697 -43.696 1.00 97.75 98 ASP A CA 1
ATOM 766 C C . ASP A 1 98 ? 29.839 11.392 -42.940 1.00 97.75 98 ASP A C 1
ATOM 768 O O . ASP A 1 98 ? 29.221 11.389 -41.870 1.00 97.75 98 ASP A O 1
ATOM 772 N N . MET A 1 99 ? 30.320 10.264 -43.469 1.00 97.12 99 MET A N 1
ATOM 773 C CA . MET A 1 99 ? 30.155 8.966 -42.819 1.00 97.12 99 MET A CA 1
ATOM 774 C C . MET A 1 99 ? 30.922 8.892 -41.493 1.00 97.12 99 MET A C 1
ATOM 776 O O . MET A 1 99 ? 30.391 8.374 -40.507 1.00 97.12 99 MET A O 1
ATOM 780 N N . GLN A 1 100 ? 32.140 9.431 -41.439 1.00 97.38 100 GLN A N 1
ATOM 781 C CA . GLN A 1 100 ? 32.939 9.504 -40.218 1.00 97.38 100 GLN A CA 1
ATOM 782 C C . GLN A 1 100 ? 32.228 10.331 -39.140 1.00 97.38 100 GLN A C 1
ATOM 784 O O . GLN A 1 100 ? 32.111 9.878 -37.997 1.00 97.38 100 GLN A O 1
ATOM 789 N N . ASN A 1 101 ? 31.681 11.490 -39.512 1.00 97.69 101 ASN A N 1
ATOM 790 C CA . ASN A 1 101 ? 30.914 12.345 -38.608 1.00 97.69 101 ASN A CA 1
ATOM 791 C C . ASN A 1 101 ? 29.676 11.617 -38.064 1.00 97.69 101 ASN A C 1
ATOM 793 O O . ASN A 1 101 ? 29.461 11.580 -36.851 1.00 97.69 101 ASN A O 1
ATOM 797 N N . GLN A 1 102 ? 28.922 10.929 -38.928 1.00 97.94 102 GLN A N 1
ATOM 798 C CA . GLN A 1 102 ? 27.768 10.130 -38.501 1.00 97.94 102 GLN A CA 1
ATOM 799 C C . GLN A 1 102 ? 28.149 9.000 -37.534 1.00 97.94 102 GLN A C 1
ATOM 801 O O . GLN A 1 102 ? 27.405 8.712 -36.593 1.00 97.94 102 GLN A O 1
ATOM 806 N N . ILE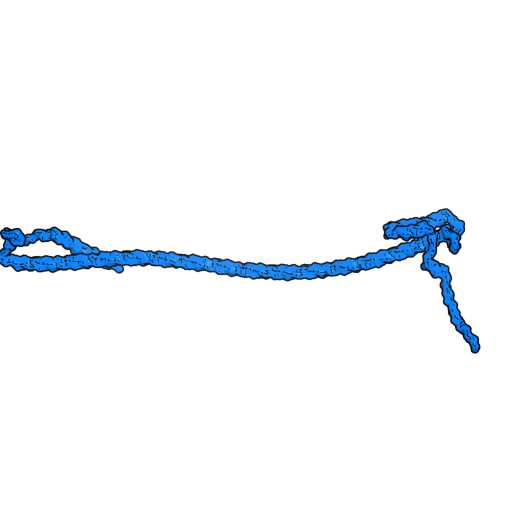 A 1 103 ? 29.291 8.339 -37.745 1.00 98.06 103 ILE A N 1
ATOM 807 C CA . ILE A 1 103 ? 29.775 7.284 -36.844 1.00 98.06 103 ILE A CA 1
ATOM 808 C C . ILE A 1 103 ? 30.100 7.868 -35.467 1.00 98.06 103 ILE A C 1
ATOM 810 O O . ILE A 1 103 ? 29.677 7.303 -34.456 1.00 98.06 103 ILE A O 1
ATOM 814 N N . ILE A 1 104 ? 30.790 9.009 -35.415 1.00 97.88 104 ILE A N 1
ATOM 815 C CA . ILE A 1 104 ? 31.136 9.691 -34.160 1.00 97.88 104 ILE A CA 1
ATOM 816 C C . ILE A 1 104 ? 29.867 10.107 -33.404 1.00 97.88 104 ILE A C 1
ATOM 818 O O . ILE A 1 104 ? 29.750 9.868 -32.199 1.00 97.88 104 ILE A O 1
ATOM 822 N N . GLU A 1 105 ? 28.878 10.671 -34.097 1.00 98.12 105 GLU A N 1
ATOM 823 C CA . GLU A 1 105 ? 27.595 11.043 -33.494 1.00 98.12 105 GLU A CA 1
ATOM 824 C C . GLU A 1 105 ? 26.844 9.833 -32.931 1.00 98.12 105 GLU A C 1
ATOM 826 O O . GLU A 1 105 ? 26.372 9.863 -31.788 1.00 98.12 105 GLU A O 1
ATOM 831 N N . ARG A 1 106 ? 26.761 8.741 -33.703 1.00 97.94 106 ARG A N 1
ATOM 832 C CA . ARG A 1 106 ? 26.115 7.496 -33.262 1.00 97.94 106 ARG A CA 1
ATOM 833 C C . ARG A 1 106 ? 26.829 6.889 -32.062 1.00 97.94 106 ARG A C 1
ATOM 835 O O . ARG A 1 106 ? 26.159 6.453 -31.129 1.00 97.94 106 ARG A O 1
ATOM 842 N N . TYR A 1 107 ? 28.159 6.908 -32.050 1.00 98.31 107 TYR A N 1
ATOM 843 C CA . TYR A 1 107 ? 28.956 6.437 -30.922 1.00 98.31 107 TYR A CA 1
ATOM 844 C C . TYR A 1 107 ? 28.687 7.259 -29.656 1.00 98.31 107 TYR A C 1
ATOM 846 O O . TYR A 1 107 ? 28.372 6.701 -28.604 1.00 98.31 107 TYR A O 1
ATOM 854 N N . ASN A 1 108 ? 28.706 8.589 -29.763 1.00 98.06 108 ASN A N 1
ATOM 855 C CA . ASN A 1 108 ? 28.410 9.476 -28.638 1.00 98.06 108 ASN A CA 1
ATOM 856 C C . ASN A 1 108 ? 26.980 9.288 -28.117 1.00 98.06 108 ASN A C 1
ATOM 858 O O . ASN A 1 108 ? 26.746 9.289 -26.905 1.00 98.06 108 ASN A O 1
ATOM 862 N N . ARG A 1 109 ? 26.013 9.086 -29.020 1.00 98.31 109 ARG A N 1
ATOM 863 C CA . ARG A 1 109 ? 24.639 8.743 -28.644 1.00 98.31 109 ARG A CA 1
ATOM 864 C C . ARG A 1 109 ? 24.586 7.412 -27.897 1.00 98.31 109 ARG A C 1
ATOM 866 O O . ARG A 1 109 ? 23.930 7.344 -26.861 1.00 98.31 109 ARG A O 1
ATOM 873 N N . GLN A 1 110 ? 25.282 6.386 -28.384 1.00 98.12 110 GLN A N 1
ATOM 874 C CA . GLN A 1 110 ? 25.324 5.076 -27.737 1.00 98.12 110 GLN A CA 1
ATOM 875 C C . GLN A 1 110 ? 25.933 5.157 -26.334 1.00 98.12 110 GLN A C 1
ATOM 877 O O . GLN A 1 110 ? 25.396 4.570 -25.398 1.00 98.12 110 GLN A O 1
ATOM 882 N N . LEU A 1 111 ? 27.003 5.935 -26.162 1.00 98.44 111 LEU A N 1
ATOM 883 C CA . LEU A 1 111 ? 27.624 6.144 -24.857 1.00 98.44 111 LEU A CA 1
ATOM 884 C C . LEU A 1 111 ? 26.639 6.769 -23.857 1.00 98.44 111 LEU A C 1
ATOM 886 O O . LEU A 1 111 ? 26.504 6.278 -22.737 1.00 98.44 111 LEU A O 1
ATOM 890 N N . ARG A 1 112 ? 25.901 7.806 -24.275 1.00 98.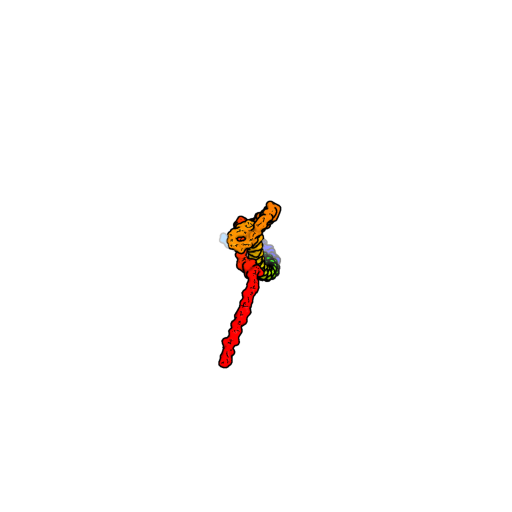38 112 ARG A N 1
ATOM 891 C CA . ARG A 1 112 ? 24.867 8.439 -23.437 1.00 98.38 112 ARG A CA 1
ATOM 892 C C . ARG A 1 112 ? 23.742 7.468 -23.082 1.00 98.38 112 ARG A C 1
ATOM 894 O O . ARG A 1 112 ? 23.284 7.461 -21.944 1.00 98.38 112 ARG A O 1
ATOM 901 N N . LEU A 1 113 ? 23.304 6.643 -24.035 1.00 98.31 113 LEU A N 1
ATOM 902 C CA . LEU A 1 113 ? 22.280 5.624 -23.788 1.00 98.31 113 LEU A CA 1
ATOM 903 C C . LEU A 1 113 ? 22.748 4.594 -22.758 1.00 98.31 113 LEU A C 1
ATOM 905 O O . LEU A 1 113 ? 21.997 4.282 -21.839 1.00 98.31 113 LEU A O 1
ATOM 909 N N . ASN A 1 114 ? 23.993 4.127 -22.859 1.00 98.44 114 ASN A N 1
ATOM 910 C CA . ASN A 1 114 ? 24.555 3.177 -21.902 1.00 98.44 114 ASN A CA 1
ATOM 911 C C . ASN A 1 114 ? 24.632 3.774 -20.485 1.00 98.44 114 ASN A C 1
ATOM 913 O O . ASN A 1 114 ? 24.278 3.103 -19.521 1.00 98.44 114 ASN A O 1
ATOM 917 N N . GLN A 1 115 ? 25.019 5.047 -20.352 1.00 98.19 115 GLN A N 1
ATOM 918 C CA . GLN A 1 115 ? 25.041 5.743 -19.056 1.00 98.19 115 GLN A CA 1
ATOM 919 C C . GLN A 1 115 ? 23.639 5.885 -18.445 1.00 98.19 115 GLN A C 1
ATOM 921 O O . GLN A 1 115 ? 23.455 5.692 -17.243 1.00 98.19 115 GLN A O 1
ATOM 926 N N . LEU A 1 116 ? 22.638 6.218 -19.268 1.00 98.50 116 LEU A N 1
ATOM 927 C CA . LEU A 1 116 ? 21.249 6.311 -18.818 1.00 98.50 116 LEU A CA 1
ATOM 928 C C . LEU A 1 116 ? 20.692 4.948 -18.406 1.00 98.50 116 LEU A C 1
ATOM 930 O O . LEU A 1 116 ? 19.986 4.875 -17.403 1.00 98.50 116 LEU A O 1
ATOM 934 N N . LEU A 1 117 ? 21.029 3.886 -19.142 1.00 98.50 117 LEU A N 1
ATOM 935 C CA . LEU A 1 117 ? 20.634 2.521 -18.808 1.00 98.50 117 LEU A CA 1
ATOM 936 C C . LEU A 1 117 ? 21.226 2.094 -17.464 1.00 98.50 117 LEU A C 1
ATOM 938 O O . LEU A 1 117 ? 20.488 1.664 -16.585 1.00 98.50 117 LEU A O 1
ATOM 942 N N . GLU A 1 118 ? 22.529 2.295 -17.263 1.00 98.38 118 GLU A N 1
ATOM 943 C CA . GLU A 1 118 ? 23.196 1.948 -16.006 1.00 98.38 118 GLU A CA 1
ATOM 944 C C . GLU A 1 118 ? 22.590 2.712 -14.815 1.00 98.38 118 GLU A C 1
ATOM 946 O O . GLU A 1 118 ? 22.382 2.153 -13.735 1.00 98.38 118 GLU A O 1
ATOM 951 N N . LYS A 1 119 ? 22.255 3.994 -15.010 1.00 98.38 119 LYS A N 1
ATOM 952 C CA . LYS A 1 119 ? 21.546 4.784 -13.998 1.00 98.38 119 LYS A CA 1
ATOM 953 C C . LYS A 1 119 ? 20.148 4.222 -13.723 1.00 98.38 119 LYS A C 1
ATOM 955 O O . LYS A 1 119 ? 19.801 4.029 -12.563 1.00 98.38 119 LYS A O 1
ATOM 960 N N . ALA A 1 120 ? 19.370 3.934 -14.764 1.00 98.25 120 ALA A N 1
ATOM 961 C CA . ALA A 1 120 ? 18.021 3.393 -14.626 1.00 98.25 120 ALA A CA 1
ATOM 962 C C . ALA A 1 120 ? 18.013 2.029 -13.918 1.00 98.25 120 ALA A C 1
ATOM 964 O O . ALA A 1 120 ? 17.148 1.782 -13.082 1.00 98.25 120 ALA A O 1
ATOM 965 N N . GLU A 1 121 ? 18.996 1.168 -14.187 1.00 98.38 121 GLU A N 1
ATOM 966 C CA . GLU A 1 121 ? 19.153 -0.115 -13.496 1.00 98.38 121 GLU A CA 1
ATOM 967 C C . GLU A 1 121 ? 19.484 0.060 -12.010 1.00 98.38 121 GLU A C 1
ATOM 969 O O . GLU A 1 121 ? 18.931 -0.647 -11.165 1.00 98.38 121 GLU A O 1
ATOM 974 N N . ARG A 1 122 ? 20.371 1.006 -11.668 1.00 98.25 122 ARG A N 1
ATOM 975 C CA . ARG A 1 122 ? 20.677 1.337 -10.266 1.00 98.25 122 ARG A CA 1
ATOM 976 C C . ARG A 1 122 ? 19.449 1.881 -9.542 1.00 98.25 122 ARG A C 1
ATOM 978 O O . ARG A 1 122 ? 19.140 1.414 -8.447 1.00 98.25 122 ARG A O 1
ATOM 985 N N . ASP A 1 123 ? 18.747 2.823 -10.164 1.00 98.31 123 ASP A N 1
ATOM 986 C CA . ASP A 1 123 ? 17.538 3.430 -9.607 1.00 98.31 123 ASP A CA 1
ATOM 987 C C . ASP A 1 123 ? 16.426 2.380 -9.441 1.00 98.31 123 ASP A C 1
ATOM 989 O O . ASP A 1 123 ? 15.746 2.360 -8.414 1.00 98.31 123 ASP A O 1
ATOM 993 N N . GLY A 1 124 ? 16.281 1.464 -10.405 1.00 98.56 124 GLY A N 1
ATOM 994 C CA . GLY A 1 124 ? 15.367 0.323 -10.331 1.00 98.56 124 GLY A CA 1
ATOM 995 C C . GLY A 1 124 ? 15.673 -0.583 -9.140 1.00 98.56 124 GLY A C 1
ATOM 996 O O . GLY A 1 124 ? 14.815 -0.777 -8.285 1.00 98.56 124 GLY A O 1
ATOM 997 N N . LYS A 1 125 ? 16.928 -1.030 -8.999 1.00 98.44 125 LYS A N 1
ATOM 998 C CA . LYS A 1 125 ? 17.365 -1.860 -7.859 1.00 98.44 125 LYS A CA 1
ATOM 999 C C . LYS A 1 125 ? 17.154 -1.172 -6.509 1.00 98.44 125 LYS A C 1
ATOM 1001 O O . LYS A 1 125 ? 16.784 -1.824 -5.534 1.00 98.44 125 LYS A O 1
ATOM 1006 N N . ALA A 1 126 ? 17.396 0.137 -6.430 1.00 98.44 126 ALA A N 1
ATOM 1007 C CA . ALA A 1 126 ? 17.170 0.903 -5.208 1.00 98.44 126 ALA A CA 1
ATOM 1008 C C . ALA A 1 126 ? 15.679 0.956 -4.841 1.00 98.44 126 ALA A C 1
ATOM 1010 O O . ALA A 1 126 ? 15.328 0.765 -3.675 1.00 98.44 126 ALA A O 1
ATOM 1011 N N . LYS A 1 127 ? 14.803 1.163 -5.831 1.00 98.50 127 LYS A N 1
ATOM 1012 C CA . LYS A 1 127 ? 13.347 1.133 -5.640 1.00 98.50 127 LYS A CA 1
ATOM 1013 C C . LYS A 1 127 ? 12.849 -0.255 -5.249 1.00 98.50 127 LYS A C 1
ATOM 1015 O O . LYS A 1 127 ? 12.054 -0.352 -4.321 1.00 98.50 127 LYS A O 1
ATOM 1020 N N . ASP A 1 128 ? 13.351 -1.315 -5.877 1.00 98.62 128 ASP A N 1
ATOM 1021 C CA . ASP A 1 128 ? 12.991 -2.694 -5.526 1.00 98.62 128 ASP A CA 1
ATOM 1022 C C . ASP A 1 128 ? 13.349 -3.013 -4.072 1.00 98.62 128 ASP A C 1
ATOM 1024 O O . ASP A 1 128 ? 12.549 -3.605 -3.346 1.00 98.62 128 ASP A O 1
ATOM 1028 N N . LYS A 1 129 ? 14.515 -2.546 -3.606 1.00 98.44 129 LYS A N 1
ATOM 1029 C CA . LYS A 1 129 ? 14.902 -2.670 -2.198 1.00 98.44 129 LYS A CA 1
ATOM 1030 C C . LYS A 1 129 ? 13.936 -1.923 -1.273 1.00 98.44 129 LYS A C 1
ATOM 1032 O O . LYS A 1 129 ? 13.474 -2.502 -0.297 1.00 98.44 129 LYS A O 1
ATOM 1037 N N . GLN A 1 130 ? 13.588 -0.675 -1.595 1.00 98.50 130 GLN A N 1
ATOM 1038 C CA . GLN A 1 130 ? 12.612 0.092 -0.809 1.00 98.50 130 GLN A CA 1
ATOM 1039 C C . GLN A 1 130 ? 11.243 -0.597 -0.755 1.00 98.50 130 GLN A C 1
ATOM 1041 O O . GLN A 1 130 ? 10.604 -0.615 0.293 1.00 98.50 130 GLN A O 1
ATOM 1046 N N . ILE A 1 131 ? 10.797 -1.188 -1.866 1.00 98.62 131 ILE A N 1
ATOM 1047 C CA . ILE A 1 131 ? 9.548 -1.953 -1.919 1.00 98.62 131 ILE A CA 1
ATOM 1048 C C . ILE A 1 131 ? 9.631 -3.173 -0.999 1.00 98.62 131 ILE A C 1
ATOM 1050 O O . ILE A 1 131 ? 8.700 -3.407 -0.229 1.00 98.62 131 ILE A O 1
ATOM 1054 N N . ALA A 1 132 ? 10.733 -3.924 -1.042 1.00 98.62 132 ALA A N 1
ATOM 1055 C CA . ALA A 1 132 ? 10.934 -5.084 -0.178 1.00 98.62 132 ALA A CA 1
ATOM 1056 C C . ALA A 1 132 ? 10.942 -4.699 1.313 1.00 98.62 132 ALA A C 1
ATOM 1058 O O . ALA A 1 132 ? 10.257 -5.339 2.114 1.00 98.62 132 ALA A O 1
ATOM 1059 N N . ASP A 1 133 ? 11.640 -3.618 1.672 1.00 98.56 133 ASP A N 1
ATOM 1060 C CA . ASP A 1 133 ? 11.699 -3.108 3.046 1.00 98.56 133 ASP A CA 1
ATOM 1061 C C . ASP A 1 133 ? 10.295 -2.695 3.542 1.00 98.56 133 ASP A C 1
ATOM 1063 O O . ASP A 1 133 ? 9.850 -3.129 4.608 1.00 98.56 133 ASP A O 1
ATOM 1067 N N . LEU A 1 134 ? 9.533 -1.950 2.727 1.00 98.75 134 LEU A N 1
ATOM 1068 C CA . LEU A 1 134 ? 8.157 -1.542 3.052 1.00 98.75 134 LEU A CA 1
ATOM 1069 C C . LEU A 1 134 ? 7.180 -2.725 3.143 1.00 98.75 134 LEU A C 1
ATOM 1071 O O . LEU A 1 134 ? 6.225 -2.690 3.926 1.00 98.75 134 LEU A O 1
ATOM 1075 N N . GLN A 1 135 ? 7.376 -3.774 2.343 1.00 98.62 135 GLN A N 1
ATOM 1076 C CA . GLN A 1 135 ? 6.576 -4.999 2.421 1.00 98.62 135 GLN A CA 1
ATOM 1077 C C . GLN A 1 135 ? 6.851 -5.771 3.716 1.00 98.62 135 GLN A C 1
ATOM 1079 O O . GLN A 1 135 ? 5.910 -6.276 4.345 1.00 98.62 135 GLN A O 1
ATOM 1084 N N . ALA A 1 136 ? 8.114 -5.835 4.143 1.00 98.50 136 ALA A N 1
ATOM 1085 C CA . ALA A 1 136 ? 8.499 -6.447 5.410 1.00 98.50 136 ALA A CA 1
ATOM 1086 C C . ALA A 1 136 ? 7.900 -5.681 6.601 1.00 98.50 136 ALA A C 1
ATOM 1088 O O . ALA A 1 136 ? 7.282 -6.291 7.479 1.00 98.50 136 ALA A O 1
ATOM 1089 N N . GLU A 1 137 ? 7.989 -4.348 6.592 1.00 98.56 137 GLU A N 1
ATOM 1090 C CA . GLU A 1 137 ? 7.397 -3.496 7.627 1.00 98.56 137 GLU A CA 1
ATOM 1091 C C . GLU A 1 137 ? 5.871 -3.657 7.693 1.00 98.56 137 GLU A C 1
ATOM 1093 O O . GLU A 1 137 ? 5.321 -3.915 8.764 1.00 98.56 137 GLU A O 1
ATOM 1098 N N . ASN A 1 138 ? 5.175 -3.622 6.551 1.00 98.62 138 ASN A N 1
ATOM 1099 C CA . ASN A 1 138 ? 3.729 -3.861 6.501 1.00 98.62 138 ASN A CA 1
ATOM 1100 C C . ASN A 1 138 ? 3.337 -5.234 7.057 1.00 98.62 138 ASN A C 1
ATOM 1102 O O . ASN A 1 138 ? 2.309 -5.371 7.723 1.00 98.62 138 ASN A O 1
ATOM 1106 N N . THR A 1 139 ? 4.140 -6.262 6.785 1.00 98.62 139 THR A N 1
ATOM 1107 C CA . THR A 1 139 ? 3.902 -7.610 7.313 1.00 98.62 139 THR A CA 1
ATOM 1108 C C . THR A 1 139 ? 4.050 -7.633 8.834 1.00 98.62 139 THR A C 1
ATOM 1110 O O . THR A 1 139 ? 3.187 -8.184 9.520 1.00 98.62 139 THR A O 1
ATOM 1113 N N . SER A 1 140 ? 5.083 -6.971 9.364 1.00 98.56 140 SER A N 1
ATOM 1114 C CA . SER A 1 140 ? 5.298 -6.808 10.807 1.00 98.56 140 SER A CA 1
ATOM 1115 C C . SER A 1 140 ? 4.136 -6.065 11.474 1.00 98.56 140 SER A C 1
ATOM 1117 O O . SER A 1 140 ? 3.544 -6.572 12.429 1.00 98.56 140 SER A O 1
ATOM 1119 N N . LEU A 1 141 ? 3.728 -4.919 10.920 1.00 98.75 141 LEU A N 1
ATOM 1120 C CA . LEU A 1 141 ? 2.616 -4.115 11.434 1.00 98.75 141 LEU A CA 1
ATOM 1121 C C . LEU A 1 141 ? 1.295 -4.891 11.426 1.00 98.75 141 LEU A C 1
ATOM 1123 O O . LEU A 1 141 ? 0.559 -4.875 12.411 1.00 98.75 141 LEU A O 1
ATOM 1127 N N . ARG A 1 142 ? 1.008 -5.646 10.360 1.00 98.62 142 ARG A N 1
ATOM 1128 C CA . ARG A 1 142 ? -0.163 -6.539 10.314 1.00 98.62 142 ARG A CA 1
ATOM 1129 C C . ARG A 1 142 ? -0.113 -7.609 11.405 1.00 98.62 142 ARG A C 1
ATOM 1131 O O . ARG A 1 142 ? -1.153 -7.941 11.970 1.00 98.62 142 ARG A O 1
ATOM 1138 N N . GLY A 1 143 ? 1.071 -8.140 11.711 1.00 98.56 143 GLY A N 1
ATOM 1139 C CA . GLY A 1 143 ? 1.278 -9.060 12.830 1.00 98.56 143 GLY A CA 1
ATOM 1140 C C . GLY A 1 143 ? 0.971 -8.411 14.182 1.00 98.56 143 GLY A C 1
ATOM 1141 O O . GLY A 1 143 ? 0.227 -8.982 14.980 1.00 98.56 143 GLY A O 1
ATOM 1142 N N . GLN A 1 144 ? 1.469 -7.193 14.409 1.00 98.62 144 GLN A N 1
ATOM 1143 C CA . GLN A 1 144 ? 1.201 -6.429 15.632 1.00 98.62 144 GLN A CA 1
ATOM 1144 C C . GLN A 1 144 ? -0.290 -6.122 15.799 1.00 98.62 144 GLN A C 1
ATOM 1146 O O . GLN A 1 144 ? -0.834 -6.341 16.879 1.00 98.62 144 GLN A O 1
ATOM 1151 N N . ILE A 1 145 ? -0.973 -5.705 14.726 1.00 98.62 145 ILE A N 1
ATOM 1152 C CA . ILE A 1 145 ? -2.421 -5.454 14.740 1.00 98.62 145 ILE A CA 1
ATOM 1153 C C . ILE A 1 145 ? -3.180 -6.712 15.168 1.00 98.62 145 ILE A C 1
ATOM 1155 O O . ILE A 1 145 ? -4.011 -6.632 16.064 1.00 98.62 145 ILE A O 1
ATOM 1159 N N . ARG A 1 146 ? -2.863 -7.886 14.601 1.00 98.56 146 ARG A N 1
ATOM 1160 C CA . ARG A 1 146 ? -3.515 -9.151 14.992 1.00 98.56 146 ARG A CA 1
ATOM 1161 C C . ARG A 1 146 ? -3.309 -9.482 16.470 1.00 98.56 146 ARG A C 1
ATOM 1163 O O . ARG A 1 146 ? -4.256 -9.901 17.127 1.00 98.56 146 ARG A O 1
ATOM 1170 N N . SER A 1 147 ? -2.094 -9.283 16.985 1.00 98.56 147 SER A N 1
ATOM 1171 C CA . SER A 1 147 ? -1.784 -9.502 18.404 1.00 98.56 147 SER A CA 1
ATOM 1172 C C . SER A 1 147 ? -2.591 -8.565 19.305 1.00 98.56 147 SER A C 1
ATOM 1174 O O . SER A 1 147 ? -3.220 -9.014 20.261 1.00 98.56 147 SER A O 1
ATOM 1176 N N . LEU A 1 148 ? -2.644 -7.275 18.964 1.00 98.75 148 LEU A N 1
ATOM 1177 C CA . LEU A 1 148 ? -3.419 -6.287 19.714 1.00 98.75 148 LEU A CA 1
ATOM 1178 C C . LEU A 1 148 ? -4.923 -6.571 19.659 1.00 98.75 148 LEU A C 1
ATOM 1180 O O . LEU A 1 148 ? -5.594 -6.457 20.679 1.00 98.75 148 LEU A O 1
ATOM 1184 N N . THR A 1 149 ? -5.457 -6.989 18.508 1.00 98.50 149 THR A N 1
ATOM 1185 C CA . THR A 1 149 ? -6.861 -7.412 18.394 1.00 98.50 149 THR A CA 1
ATOM 1186 C C . THR A 1 149 ? -7.162 -8.580 19.332 1.00 98.50 149 THR A C 1
ATOM 1188 O O . THR A 1 149 ? -8.123 -8.504 20.091 1.00 98.50 149 THR A O 1
ATOM 1191 N N . ALA A 1 150 ? -6.306 -9.607 19.360 1.00 98.56 150 ALA A N 1
ATOM 1192 C CA . ALA A 1 150 ? -6.481 -10.747 20.260 1.00 98.56 150 ALA A CA 1
ATOM 1193 C C . ALA A 1 150 ? -6.432 -10.341 21.745 1.00 98.56 150 ALA A C 1
ATOM 1195 O O . ALA A 1 150 ? -7.251 -10.803 22.536 1.00 98.56 150 ALA A O 1
ATOM 1196 N N . GLN A 1 151 ? -5.519 -9.437 22.121 1.00 98.62 151 GLN A N 1
ATOM 1197 C CA . GLN A 1 151 ? -5.449 -8.906 23.489 1.00 98.62 151 GLN A CA 1
ATOM 1198 C C . GLN A 1 151 ? -6.712 -8.124 23.868 1.00 98.62 151 GLN A C 1
ATOM 1200 O O . GLN A 1 151 ? -7.227 -8.283 24.972 1.00 98.62 151 GLN A O 1
ATOM 1205 N N . ILE A 1 152 ? -7.244 -7.305 22.955 1.00 98.62 152 ILE A N 1
ATOM 1206 C CA . ILE A 1 152 ? -8.495 -6.568 23.177 1.00 98.62 152 ILE A CA 1
ATOM 1207 C C . ILE A 1 152 ? -9.664 -7.532 23.390 1.00 98.62 152 ILE A C 1
ATOM 1209 O O . ILE A 1 152 ? -10.472 -7.314 24.292 1.00 98.62 152 ILE A O 1
ATOM 1213 N N . ASP A 1 153 ? -9.759 -8.590 22.587 1.00 98.56 153 ASP A N 1
ATOM 1214 C CA . ASP A 1 153 ? -10.836 -9.573 22.713 1.00 98.56 153 ASP A CA 1
ATOM 1215 C C . ASP A 1 153 ? -10.742 -10.349 24.033 1.00 98.56 153 ASP A C 1
ATOM 1217 O O . ASP A 1 153 ? -11.761 -10.551 24.698 1.00 98.56 153 ASP A O 1
ATOM 1221 N N . GLN A 1 154 ? -9.526 -10.688 24.474 1.00 98.50 154 GLN A N 1
ATOM 1222 C CA . GLN A 1 154 ? -9.303 -11.284 25.791 1.00 98.50 154 GLN A CA 1
ATOM 1223 C C . GLN A 1 154 ? -9.753 -10.344 26.919 1.00 98.50 154 GLN A C 1
ATOM 1225 O O . GLN A 1 154 ? -10.545 -10.746 27.772 1.00 98.50 154 GLN A O 1
ATOM 1230 N N . ILE A 1 155 ? -9.312 -9.081 26.898 1.00 98.62 155 ILE A N 1
ATOM 1231 C CA . ILE A 1 155 ? -9.679 -8.083 27.916 1.00 98.62 155 ILE A CA 1
ATOM 1232 C C . ILE A 1 155 ? -11.198 -7.890 27.964 1.00 98.62 155 ILE A C 1
ATOM 1234 O O . ILE A 1 155 ? -11.781 -7.830 29.045 1.00 98.62 155 ILE A O 1
ATOM 1238 N N . LYS A 1 156 ? -11.865 -7.822 26.806 1.00 98.50 156 LYS A N 1
ATOM 1239 C CA . LYS A 1 156 ? -13.331 -7.729 26.744 1.00 98.50 156 LYS A CA 1
ATOM 1240 C C . LYS A 1 156 ? -14.003 -8.930 27.401 1.00 98.50 156 LYS A C 1
ATOM 1242 O O . LYS A 1 156 ? -14.949 -8.736 28.159 1.00 98.50 156 LYS A O 1
ATOM 1247 N N . GLY A 1 157 ? -13.520 -10.143 27.133 1.00 98.44 157 GLY A N 1
ATOM 1248 C CA . GLY A 1 157 ? -14.043 -11.363 27.748 1.00 98.44 157 GLY A CA 1
ATOM 1249 C C . GLY A 1 157 ? -13.883 -11.368 29.270 1.00 98.44 157 GLY A C 1
ATOM 1250 O O . GLY A 1 157 ? -14.842 -11.638 29.994 1.00 98.44 157 GLY A O 1
ATOM 1251 N N . GLU A 1 158 ? -12.697 -11.004 29.763 1.00 98.38 158 GLU A N 1
ATOM 1252 C CA . GLU A 1 158 ? -12.411 -10.904 31.199 1.00 98.38 158 GLU A CA 1
ATOM 1253 C C . GLU A 1 158 ? -13.294 -9.857 31.889 1.00 98.38 158 GLU A C 1
ATOM 1255 O O . GLU A 1 158 ? -13.888 -10.130 32.936 1.00 98.38 158 GLU A O 1
ATOM 1260 N N . LEU A 1 159 ? -13.433 -8.673 31.285 1.00 98.56 159 LEU A N 1
ATOM 1261 C CA . LEU A 1 159 ? -14.294 -7.614 31.807 1.00 98.56 159 LEU A CA 1
ATOM 1262 C C . LEU A 1 159 ? -15.764 -8.027 31.813 1.00 98.56 159 LEU A C 1
ATOM 1264 O O . LEU A 1 159 ? -16.449 -7.783 32.802 1.00 98.56 159 LEU A O 1
ATOM 1268 N N . TRP A 1 160 ? -16.244 -8.677 30.754 1.00 98.44 160 TRP A N 1
ATOM 1269 C CA . TRP A 1 160 ? -17.626 -9.148 30.678 1.00 98.44 160 TRP A CA 1
ATOM 1270 C C . TRP A 1 160 ? -17.934 -10.176 31.772 1.00 98.44 160 TRP A C 1
ATOM 1272 O O . TRP A 1 160 ? -18.924 -10.039 32.488 1.00 98.44 160 TRP A O 1
ATOM 1282 N N . SER A 1 161 ? -17.041 -11.152 31.966 1.00 98.44 161 SER A N 1
ATOM 1283 C CA . SER A 1 161 ? -17.153 -12.142 33.043 1.00 98.44 161 SER A CA 1
ATOM 1284 C C . SER A 1 161 ? -17.199 -11.475 34.421 1.00 98.44 161 SER A C 1
ATOM 1286 O O . SER A 1 161 ? -18.069 -11.772 35.241 1.00 98.44 161 SER A O 1
ATOM 1288 N N . ARG A 1 162 ? -16.308 -10.504 34.659 1.00 98.44 162 ARG A N 1
ATOM 1289 C CA . ARG A 1 162 ? -16.233 -9.793 35.938 1.00 98.44 162 ARG A CA 1
ATOM 1290 C C . ARG A 1 162 ? -17.446 -8.903 36.200 1.00 98.44 162 ARG A C 1
ATOM 1292 O O . ARG A 1 162 ? -17.884 -8.818 37.343 1.00 98.44 162 ARG A O 1
ATOM 1299 N N . ILE A 1 163 ? -17.978 -8.245 35.171 1.00 98.06 163 ILE A N 1
ATOM 1300 C CA . ILE A 1 163 ? -19.206 -7.451 35.282 1.00 98.06 163 ILE A CA 1
ATOM 1301 C C . ILE A 1 163 ? -20.370 -8.361 35.671 1.00 98.06 163 ILE A C 1
ATOM 1303 O O . ILE A 1 163 ? -21.056 -8.052 36.638 1.00 98.06 163 ILE A O 1
ATOM 1307 N N . ASN A 1 164 ? -20.538 -9.503 35.000 1.00 97.81 164 ASN A N 1
ATOM 1308 C CA . ASN A 1 164 ? -21.620 -10.434 35.319 1.00 97.81 164 ASN A CA 1
ATOM 1309 C C . ASN A 1 164 ? -21.519 -10.984 36.749 1.00 97.81 164 ASN A C 1
ATOM 1311 O O . ASN A 1 164 ? -22.506 -10.954 37.476 1.00 97.81 164 ASN A O 1
ATOM 1315 N N . ASP A 1 165 ? -20.327 -11.405 37.187 1.00 98.31 165 ASP A N 1
ATOM 1316 C CA . ASP A 1 165 ? -20.111 -11.873 38.566 1.00 98.31 165 ASP A CA 1
ATOM 1317 C C . ASP A 1 165 ? -20.450 -10.788 39.605 1.00 98.31 165 ASP A C 1
ATOM 1319 O O . ASP A 1 165 ? -21.077 -11.067 40.629 1.00 98.31 165 ASP A O 1
ATOM 1323 N N . LEU A 1 166 ? -20.085 -9.529 39.340 1.00 97.62 166 LEU A N 1
ATOM 1324 C CA . LEU A 1 166 ? -20.436 -8.407 40.214 1.00 97.62 166 LEU A CA 1
ATOM 1325 C C . LEU A 1 166 ? -21.938 -8.111 40.202 1.00 97.62 166 LEU A C 1
ATOM 1327 O O . LEU A 1 166 ? -22.504 -7.860 41.265 1.00 97.62 166 LEU A O 1
ATOM 1331 N N . THR A 1 167 ? -22.589 -8.161 39.039 1.00 95.75 167 THR A N 1
ATOM 1332 C CA . THR A 1 167 ? -24.041 -7.991 38.914 1.00 95.75 167 THR A CA 1
ATOM 1333 C C . THR A 1 167 ? -24.792 -9.070 39.695 1.00 95.75 167 THR A C 1
ATOM 1335 O O . THR A 1 167 ? -25.710 -8.744 40.450 1.00 95.75 167 THR A O 1
ATOM 1338 N N . ASP A 1 168 ? -24.370 -10.332 39.594 1.00 96.94 168 ASP A N 1
ATOM 1339 C CA . ASP A 1 168 ? -24.976 -11.447 40.327 1.00 96.94 168 ASP A CA 1
ATOM 1340 C C . ASP A 1 168 ? -24.788 -11.301 41.842 1.00 96.94 168 ASP A C 1
ATOM 1342 O O . ASP A 1 168 ? -25.740 -11.458 42.615 1.00 96.94 168 ASP A O 1
ATOM 1346 N N . LYS A 1 169 ? -23.581 -10.927 42.285 1.00 97.56 169 LYS A N 1
ATOM 1347 C CA . LYS A 1 169 ? -23.301 -10.651 43.702 1.00 97.56 169 LYS A CA 1
ATOM 1348 C C . LYS A 1 169 ? -24.128 -9.486 44.234 1.00 97.56 169 LYS A C 1
ATOM 1350 O O . LYS A 1 169 ? -24.669 -9.588 45.335 1.00 97.56 169 LYS A O 1
ATOM 1355 N N . LEU A 1 170 ? -24.260 -8.406 43.463 1.00 96.50 170 LEU A N 1
ATOM 1356 C CA . LEU A 1 170 ? -25.065 -7.245 43.840 1.00 96.50 170 LEU A CA 1
ATOM 1357 C C . LEU A 1 170 ? -26.545 -7.623 43.977 1.00 96.50 170 LEU A C 1
ATOM 1359 O O . LEU A 1 170 ? -27.175 -7.299 44.983 1.00 96.50 170 LEU A O 1
ATOM 1363 N N . LYS A 1 171 ? -27.077 -8.403 43.029 1.00 96.19 171 LYS A N 1
ATOM 1364 C CA . LYS A 1 171 ? -28.438 -8.948 43.103 1.00 96.19 171 LYS A CA 1
ATOM 1365 C C . LYS A 1 171 ? -28.637 -9.824 44.348 1.00 96.19 171 LYS A C 1
ATOM 1367 O O . LYS A 1 171 ? -29.656 -9.714 45.033 1.00 96.19 171 LYS A O 1
ATOM 1372 N N . GLY A 1 172 ? -27.663 -10.674 44.678 1.00 96.31 172 GLY A N 1
ATOM 1373 C CA . GLY A 1 172 ? -27.681 -11.496 45.894 1.00 96.31 172 GLY A CA 1
ATOM 1374 C C . GLY A 1 172 ? -27.656 -10.668 47.188 1.00 96.31 172 GLY A C 1
ATOM 1375 O O . GLY A 1 172 ? -28.384 -10.974 48.140 1.00 96.31 172 GLY A O 1
ATOM 1376 N N . ALA A 1 173 ? -26.881 -9.582 47.209 1.00 96.88 173 ALA A N 1
ATOM 1377 C CA . ALA A 1 173 ? -26.841 -8.643 48.328 1.00 96.88 173 ALA A CA 1
ATOM 1378 C C . ALA A 1 173 ? -28.195 -7.942 48.523 1.00 96.88 173 ALA A C 1
ATOM 1380 O O . ALA A 1 173 ? -28.717 -7.928 49.638 1.00 96.88 173 ALA A O 1
ATOM 1381 N N . TYR A 1 174 ? -28.816 -7.456 47.444 1.00 95.62 174 TYR A N 1
ATOM 1382 C CA . TYR A 1 174 ? -30.147 -6.848 47.510 1.00 95.62 174 TYR A CA 1
ATOM 1383 C C . TYR A 1 174 ? -31.250 -7.846 47.879 1.00 95.62 174 TYR A C 1
ATOM 1385 O O . TYR A 1 174 ? -32.176 -7.495 48.611 1.00 95.62 174 TYR A O 1
ATOM 1393 N N . THR A 1 175 ? -31.122 -9.113 47.480 1.00 94.94 175 THR A N 1
ATOM 1394 C CA . THR A 1 175 ? -32.022 -10.183 47.946 1.00 94.94 175 THR A CA 1
ATOM 1395 C C . THR A 1 175 ? -31.916 -10.356 49.463 1.00 94.94 175 THR A C 1
ATOM 1397 O O . THR A 1 175 ? -32.925 -10.400 50.165 1.00 94.94 175 THR A O 1
ATOM 1400 N N . SER A 1 176 ? -30.691 -10.394 49.994 1.00 94.69 176 SER A N 1
ATOM 1401 C CA . SER A 1 176 ? -30.455 -10.469 51.442 1.00 94.69 176 SER A CA 1
ATOM 1402 C C . SER A 1 176 ? -31.008 -9.246 52.176 1.00 94.69 176 SER A C 1
ATOM 1404 O O . SER A 1 176 ? -31.682 -9.400 53.192 1.00 94.69 176 SER A O 1
ATOM 1406 N N . LEU A 1 177 ? -30.790 -8.042 51.636 1.00 95.12 177 LEU A N 1
ATOM 1407 C CA . LEU A 1 177 ? -31.341 -6.802 52.186 1.00 95.12 177 LEU A CA 1
ATOM 1408 C C . LEU A 1 177 ? -32.873 -6.833 52.211 1.00 95.12 177 LEU A C 1
ATOM 1410 O O . LEU A 1 177 ? -33.468 -6.486 53.226 1.00 95.12 177 LEU A O 1
ATOM 1414 N N . THR A 1 178 ? -33.503 -7.316 51.138 1.00 94.75 178 THR A N 1
ATOM 1415 C CA . THR A 1 178 ? -34.966 -7.456 51.039 1.00 94.75 178 THR A CA 1
ATOM 1416 C C . THR A 1 178 ? -35.495 -8.349 52.152 1.00 94.75 178 THR A C 1
ATOM 1418 O O . THR A 1 178 ? -36.428 -7.984 52.864 1.00 94.75 178 THR A O 1
ATOM 1421 N N . ASN A 1 179 ? -34.844 -9.492 52.363 1.00 93.94 179 ASN A N 1
ATOM 1422 C CA . ASN A 1 179 ? -35.211 -10.429 53.417 1.00 93.94 179 ASN A CA 1
ATOM 1423 C C . ASN A 1 179 ? -35.080 -9.813 54.819 1.00 93.94 179 ASN A C 1
ATOM 1425 O O . ASN A 1 179 ? -35.955 -10.025 55.656 1.00 93.94 179 ASN A O 1
ATOM 1429 N N . ILE A 1 180 ? -34.018 -9.037 55.070 1.00 93.81 180 ILE A N 1
ATOM 1430 C CA . ILE A 1 180 ? -33.817 -8.321 56.340 1.00 93.81 180 ILE A CA 1
ATOM 1431 C C . ILE A 1 180 ? -34.920 -7.282 56.548 1.00 93.81 180 ILE A C 1
ATOM 1433 O O . ILE A 1 180 ? -35.534 -7.248 57.611 1.00 93.81 180 ILE A O 1
ATOM 1437 N N . VAL A 1 181 ? -35.198 -6.459 55.534 1.00 94.88 181 VAL A N 1
ATOM 1438 C CA . VAL A 1 181 ? -36.236 -5.422 55.589 1.00 94.88 181 VAL A CA 1
ATOM 1439 C C . VAL A 1 181 ? -37.602 -6.035 55.895 1.00 94.88 181 VAL A C 1
ATOM 1441 O O . VAL A 1 181 ? -38.299 -5.554 56.787 1.00 94.88 181 VAL A O 1
ATOM 1444 N N . LYS A 1 182 ? -37.963 -7.132 55.223 1.00 93.06 182 LYS A N 1
ATOM 1445 C CA . LYS A 1 182 ? -39.233 -7.832 55.459 1.00 93.06 182 LYS A CA 1
ATOM 1446 C C . LYS A 1 182 ? -39.311 -8.417 56.867 1.00 93.06 182 LYS A C 1
ATOM 1448 O O . LYS A 1 182 ? -40.321 -8.223 57.536 1.00 93.06 182 LYS A O 1
ATOM 1453 N N . ALA A 1 183 ? -38.233 -9.033 57.356 1.00 92.38 183 ALA A N 1
ATOM 1454 C CA . ALA A 1 183 ? -38.175 -9.553 58.721 1.00 92.38 183 ALA A CA 1
ATOM 1455 C C . ALA A 1 183 ? -38.303 -8.443 59.782 1.00 92.38 183 ALA A C 1
ATOM 1457 O O . ALA A 1 183 ? -38.980 -8.635 60.787 1.00 92.38 183 ALA A O 1
ATOM 1458 N N . VAL A 1 184 ? -37.714 -7.264 59.555 1.00 93.94 184 VAL A N 1
ATOM 1459 C CA . VAL A 1 184 ? -37.916 -6.091 60.427 1.00 93.94 184 VAL A CA 1
ATOM 1460 C C . VAL A 1 184 ? -39.364 -5.592 60.348 1.00 93.94 184 VAL A C 1
ATOM 1462 O O . VAL A 1 184 ? -39.954 -5.265 61.376 1.00 93.94 184 VAL A O 1
ATOM 1465 N N . GLY A 1 185 ? -39.960 -5.584 59.152 1.00 93.00 185 GLY A N 1
ATOM 1466 C CA . GLY A 1 185 ? -41.365 -5.232 58.934 1.00 93.00 185 GLY A CA 1
ATOM 1467 C C . GLY A 1 185 ? -42.348 -6.114 59.714 1.00 93.00 185 GLY A C 1
ATOM 1468 O O . GLY A 1 185 ? -43.332 -5.596 60.255 1.00 93.00 185 GLY A O 1
ATOM 1469 N N . MET A 1 186 ? -42.034 -7.405 59.890 1.00 92.19 186 MET A N 1
ATOM 1470 C CA . MET A 1 186 ? -42.834 -8.337 60.702 1.00 92.19 186 MET A CA 1
ATOM 1471 C C . MET A 1 186 ? -43.086 -7.813 62.123 1.00 92.19 186 MET A C 1
ATOM 1473 O O . MET A 1 186 ? -44.181 -7.991 62.648 1.00 92.19 186 MET A O 1
ATOM 1477 N N . LEU A 1 187 ? -42.143 -7.075 62.724 1.00 92.75 187 LEU A N 1
ATOM 1478 C CA . LEU A 1 187 ? -42.299 -6.528 64.081 1.00 92.75 187 LEU A CA 1
ATOM 1479 C C . LEU A 1 187 ? -43.494 -5.573 64.218 1.00 92.75 187 LEU A C 1
ATOM 1481 O O . LEU A 1 187 ? -44.021 -5.408 65.317 1.00 92.75 187 LEU A O 1
ATOM 1485 N N . LYS A 1 188 ? -43.926 -4.940 63.123 1.00 92.62 188 LYS A N 1
ATOM 1486 C CA . LYS A 1 188 ? -45.073 -4.022 63.099 1.00 92.62 188 LYS A CA 1
ATOM 1487 C C . LYS A 1 188 ? -46.304 -4.642 62.439 1.00 92.62 188 LYS A C 1
ATOM 1489 O O . LYS A 1 188 ? -47.427 -4.417 62.899 1.00 92.62 188 LYS A O 1
ATOM 1494 N N . TYR A 1 189 ? -46.098 -5.373 61.347 1.00 90.81 189 TYR A N 1
ATOM 1495 C CA . TYR A 1 189 ? -47.164 -5.732 60.413 1.00 90.81 189 TYR A CA 1
ATOM 1496 C C . TYR A 1 189 ? -47.587 -7.196 60.445 1.00 90.81 189 TYR 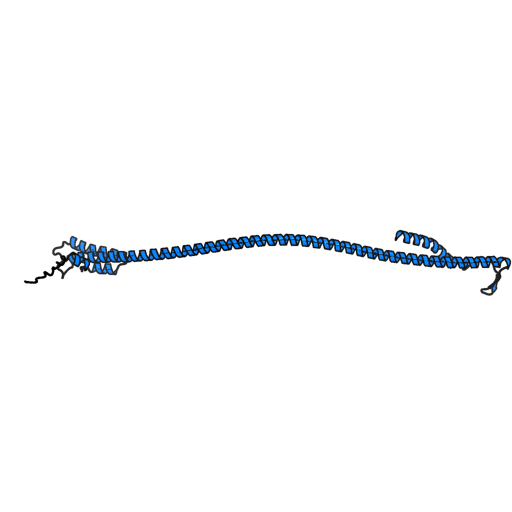A C 1
ATOM 1498 O O . TYR A 1 189 ? -48.626 -7.506 59.859 1.00 90.81 189 TYR A O 1
ATOM 1506 N N . ASP A 1 190 ? -46.833 -8.071 61.113 1.00 90.19 190 ASP A N 1
ATOM 1507 C CA . ASP A 1 190 ? -47.193 -9.482 61.208 1.00 90.19 190 ASP A CA 1
ATOM 1508 C C . ASP A 1 190 ? -48.561 -9.670 61.886 1.00 90.19 190 ASP A C 1
ATOM 1510 O O . ASP A 1 190 ? -48.959 -8.932 62.792 1.00 90.19 190 ASP A O 1
ATOM 1514 N N . LYS A 1 191 ? -49.315 -10.649 61.398 1.00 83.44 191 LYS A N 1
ATOM 1515 C CA . LYS A 1 191 ? -50.654 -10.992 61.890 1.00 83.44 191 LYS A CA 1
ATOM 1516 C C . LYS A 1 191 ? -50.811 -12.479 62.177 1.00 83.44 191 LYS A C 1
ATOM 1518 O O . LYS A 1 191 ? -51.798 -12.843 62.809 1.00 83.44 191 LYS A O 1
ATOM 1523 N N . GLU A 1 192 ? -49.892 -13.310 61.697 1.00 81.19 192 GLU A N 1
ATOM 1524 C CA . GLU A 1 192 ? -50.076 -14.761 61.632 1.00 81.19 192 GLU A CA 1
ATOM 1525 C C . GLU A 1 192 ? -49.004 -15.496 62.435 1.00 81.19 192 GLU A C 1
ATOM 1527 O O . GLU A 1 192 ? -49.329 -16.437 63.158 1.00 81.19 192 GLU A O 1
ATOM 1532 N N . ASP A 1 193 ? -47.758 -15.023 62.386 1.00 78.75 193 ASP A N 1
ATOM 1533 C CA . ASP A 1 193 ? -46.608 -15.781 62.882 1.00 78.75 193 ASP A CA 1
ATOM 1534 C C . ASP A 1 193 ? -46.196 -15.415 64.326 1.00 78.75 193 ASP A C 1
ATOM 1536 O O . ASP A 1 193 ? -45.351 -16.074 64.932 1.00 78.75 193 ASP A O 1
ATOM 1540 N N . GLY A 1 194 ? -46.815 -14.387 64.913 1.00 85.81 194 GLY A N 1
ATOM 1541 C CA . GLY A 1 194 ? -46.610 -13.971 66.306 1.00 85.81 194 GLY A CA 1
ATOM 1542 C C . GLY A 1 194 ? -45.353 -13.129 66.556 1.00 85.81 194 GLY A C 1
ATOM 1543 O O . GLY A 1 194 ? -44.985 -12.913 67.709 1.00 85.81 194 GLY A O 1
ATOM 1544 N N . TYR A 1 195 ? -44.700 -12.629 65.506 1.00 89.00 195 TYR A N 1
ATOM 1545 C CA . TYR A 1 195 ? -43.516 -11.766 65.602 1.00 89.00 195 TYR A CA 1
ATOM 1546 C C . TYR A 1 195 ? -43.848 -10.294 65.849 1.00 89.00 195 TYR A C 1
ATOM 1548 O O . TYR A 1 195 ? -42.962 -9.510 66.203 1.00 89.00 195 TYR A O 1
ATOM 1556 N N . LYS A 1 196 ? -45.107 -9.898 65.655 1.00 92.44 196 LYS A N 1
ATOM 1557 C CA . LYS A 1 196 ? -45.546 -8.526 65.898 1.00 92.44 196 LYS A CA 1
ATOM 1558 C C . LYS A 1 196 ? -45.378 -8.141 67.370 1.00 92.44 196 LYS A C 1
ATOM 1560 O O . LYS A 1 196 ? -45.782 -8.868 68.272 1.00 92.44 196 LYS A O 1
ATOM 1565 N N . VAL A 1 197 ? -44.838 -6.948 67.600 1.00 92.94 197 VAL A N 1
ATOM 1566 C CA . VAL A 1 197 ? -44.671 -6.366 68.934 1.00 92.94 197 VAL A CA 1
ATOM 1567 C C . VAL A 1 197 ? -45.836 -5.429 69.237 1.00 92.94 197 VAL A C 1
ATOM 1569 O O . VAL A 1 197 ? -46.055 -4.436 68.539 1.00 92.94 197 VAL A O 1
ATOM 1572 N N . ASP A 1 198 ? -46.560 -5.709 70.317 1.00 91.56 198 ASP A N 1
ATOM 1573 C CA . ASP A 1 198 ? -47.623 -4.833 70.804 1.00 91.56 198 ASP A CA 1
ATOM 1574 C C . ASP A 1 198 ? -47.065 -3.630 71.582 1.00 91.56 198 ASP A C 1
ATOM 1576 O O . ASP A 1 198 ? -46.059 -3.717 72.286 1.00 91.56 198 ASP A O 1
ATOM 1580 N N . GLY A 1 199 ? -47.740 -2.480 71.474 1.00 92.19 199 GLY A N 1
ATOM 1581 C CA . GLY A 1 199 ? -47.391 -1.274 72.234 1.00 92.19 199 GLY A CA 1
ATOM 1582 C C . GLY A 1 199 ? -46.191 -0.480 71.703 1.00 92.19 199 GLY A C 1
ATOM 1583 O O . GLY A 1 199 ? -45.615 0.314 72.450 1.00 92.19 199 GLY A O 1
ATOM 1584 N N . LEU A 1 200 ? -45.812 -0.651 70.430 1.00 93.88 200 LEU A N 1
ATOM 1585 C CA . LEU A 1 200 ? -44.789 0.183 69.793 1.00 93.88 200 LEU A CA 1
ATOM 1586 C C . LEU A 1 200 ? -45.143 1.674 69.899 1.00 93.88 200 LEU A C 1
ATOM 1588 O O . LEU A 1 200 ? -46.267 2.110 69.651 1.00 93.88 200 LEU A O 1
ATOM 1592 N N . THR A 1 201 ? -44.150 2.492 70.241 1.00 96.56 201 THR A N 1
ATOM 1593 C CA . THR A 1 201 ? -44.299 3.948 70.179 1.00 96.56 201 THR A CA 1
ATOM 1594 C C . THR A 1 201 ? -44.346 4.413 68.724 1.00 96.56 201 THR A C 1
ATOM 1596 O O . THR A 1 201 ? -43.696 3.836 67.851 1.00 96.56 201 THR A O 1
ATOM 1599 N N . LYS A 1 202 ? -44.988 5.560 68.466 1.00 95.62 202 LYS A N 1
ATOM 1600 C CA . LYS A 1 202 ? -45.016 6.183 67.126 1.00 95.62 202 LYS A CA 1
ATOM 1601 C C . LYS A 1 202 ? -43.626 6.383 66.502 1.00 95.62 202 LYS A C 1
ATOM 1603 O O . LYS A 1 202 ? -43.493 6.399 65.283 1.00 95.62 202 LYS A O 1
ATOM 1608 N N . LYS A 1 203 ? -42.583 6.583 67.322 1.00 96.12 203 LYS A N 1
ATOM 1609 C CA . LYS A 1 203 ? -41.198 6.709 66.838 1.00 96.12 203 LYS A CA 1
ATOM 1610 C C . LYS A 1 203 ? -40.644 5.370 66.344 1.00 96.12 203 LYS A C 1
ATOM 1612 O O . LYS A 1 203 ? -39.967 5.361 65.325 1.00 96.12 203 LYS A O 1
ATOM 1617 N N . GLN A 1 204 ? -40.931 4.272 67.042 1.00 95.94 204 GLN A N 1
ATOM 1618 C CA . GLN A 1 204 ? -40.492 2.932 66.644 1.00 95.94 204 GLN A CA 1
ATOM 1619 C C . GLN A 1 204 ? -41.222 2.456 65.384 1.00 95.94 204 GLN A C 1
ATOM 1621 O O . GLN A 1 204 ? -40.576 1.942 64.480 1.00 95.94 204 GLN A O 1
ATOM 1626 N N . GLU A 1 205 ? -42.530 2.708 65.275 1.00 94.38 205 GLU A N 1
ATOM 1627 C CA . GLU A 1 205 ? -43.293 2.398 64.056 1.00 94.38 205 GLU A CA 1
ATOM 1628 C C . GLU A 1 205 ? -42.718 3.110 62.827 1.00 94.38 205 GLU A C 1
ATOM 1630 O O . GLU A 1 205 ? -42.461 2.473 61.810 1.00 94.38 205 GLU A O 1
ATOM 1635 N N . ARG A 1 206 ? -42.452 4.419 62.943 1.00 95.00 206 ARG A N 1
ATOM 1636 C CA . ARG A 1 206 ? -41.841 5.211 61.865 1.00 95.00 206 ARG A CA 1
ATOM 1637 C C . ARG A 1 206 ? -40.431 4.754 61.508 1.00 95.00 206 ARG A C 1
ATOM 1639 O O . ARG A 1 206 ? -40.031 4.898 60.361 1.00 95.00 206 ARG A O 1
ATOM 1646 N N . LEU A 1 207 ? -39.667 4.249 62.477 1.00 95.38 207 LEU A N 1
ATOM 1647 C CA . LEU A 1 207 ? -38.339 3.703 62.207 1.00 95.38 207 LEU A CA 1
ATOM 1648 C C . LEU A 1 207 ? -38.435 2.423 61.368 1.00 95.38 207 LEU A C 1
ATOM 1650 O O . LEU A 1 207 ? -37.672 2.281 60.420 1.00 95.38 207 LEU A O 1
ATOM 1654 N N . ILE A 1 208 ? -39.378 1.529 61.686 1.00 94.50 208 ILE A N 1
ATOM 1655 C CA . ILE A 1 208 ? -39.615 0.296 60.920 1.00 94.50 208 ILE A CA 1
ATOM 1656 C C . ILE A 1 208 ? -40.030 0.630 59.480 1.00 94.50 208 ILE A C 1
ATOM 1658 O O . ILE A 1 208 ? -39.444 0.091 58.544 1.00 94.50 208 ILE A O 1
ATOM 1662 N N . ASP A 1 209 ? -40.964 1.568 59.298 1.00 94.00 209 ASP A N 1
ATOM 1663 C CA . ASP A 1 209 ? -41.377 2.027 57.962 1.00 94.00 209 ASP A CA 1
ATOM 1664 C C . ASP A 1 209 ? -40.208 2.668 57.204 1.00 94.00 209 ASP A C 1
ATOM 1666 O O . ASP A 1 209 ? -39.951 2.346 56.048 1.00 94.00 209 ASP A O 1
ATOM 1670 N N . GLY A 1 210 ? -39.439 3.524 57.883 1.00 94.75 210 GLY A N 1
ATOM 1671 C CA . GLY A 1 210 ? -38.289 4.202 57.293 1.00 94.75 210 GLY A CA 1
ATOM 1672 C C . GLY A 1 210 ? -37.192 3.244 56.824 1.00 94.75 210 GLY A C 1
ATOM 1673 O O . GLY A 1 210 ? -36.526 3.533 55.834 1.00 94.75 210 GLY A O 1
ATOM 1674 N N . VAL A 1 211 ? -37.009 2.091 57.481 1.00 95.38 211 VAL A N 1
ATOM 1675 C CA . VAL A 1 211 ? -36.080 1.043 57.017 1.00 95.38 211 VAL A CA 1
ATOM 1676 C C . VAL A 1 211 ? -36.545 0.457 55.682 1.00 95.38 211 VAL A C 1
ATOM 1678 O O . VAL A 1 211 ? -35.722 0.288 54.780 1.00 95.38 211 VAL A O 1
ATOM 1681 N N . ALA A 1 212 ? -37.844 0.189 55.535 1.00 93.81 212 ALA A N 1
ATOM 1682 C CA . ALA A 1 212 ? -38.405 -0.328 54.291 1.00 93.81 212 ALA A CA 1
ATOM 1683 C C . ALA A 1 212 ? -38.361 0.709 53.164 1.00 93.81 212 ALA A C 1
ATOM 1685 O O . ALA A 1 212 ? -37.872 0.403 52.079 1.00 93.81 212 ALA A O 1
ATOM 1686 N N . GLU A 1 213 ? -38.769 1.949 53.440 1.00 95.19 213 GLU A N 1
ATOM 1687 C CA . GLU A 1 213 ? -38.708 3.053 52.475 1.00 95.19 213 GLU A CA 1
ATOM 1688 C C . GLU A 1 213 ? -37.269 3.331 52.014 1.00 95.19 213 GLU A C 1
ATOM 1690 O O . GLU A 1 213 ? -37.015 3.507 50.821 1.00 95.19 213 GLU A O 1
ATOM 1695 N N . TYR A 1 214 ? -36.301 3.337 52.938 1.00 95.69 214 TYR A N 1
ATOM 1696 C CA . TYR A 1 214 ? -34.896 3.579 52.609 1.00 95.69 214 TYR A CA 1
ATOM 1697 C C . TYR A 1 214 ? -34.287 2.434 51.794 1.00 95.69 214 TYR A C 1
ATOM 1699 O O . TYR A 1 214 ? -33.598 2.688 50.804 1.00 95.69 214 TYR A O 1
ATOM 1707 N N . GLY A 1 215 ? -34.563 1.181 52.169 1.00 95.19 215 GLY A N 1
ATOM 1708 C CA . GLY A 1 215 ? -34.129 0.010 51.406 1.00 95.19 215 GLY A CA 1
ATOM 1709 C C . GLY A 1 215 ? -34.721 -0.013 49.994 1.00 95.19 215 GLY A C 1
ATOM 1710 O O . GLY A 1 215 ? -33.987 -0.187 49.020 1.00 95.19 215 GLY A O 1
ATOM 1711 N N . ALA A 1 216 ? -36.027 0.242 49.873 1.00 95.25 216 ALA A N 1
ATOM 1712 C CA . ALA A 1 216 ? -36.733 0.271 48.597 1.00 95.25 216 ALA A CA 1
ATOM 1713 C C . ALA A 1 216 ? -36.239 1.400 47.682 1.00 95.25 216 ALA A C 1
ATOM 1715 O O . ALA A 1 216 ? -36.086 1.198 46.475 1.00 95.25 216 ALA A O 1
ATOM 1716 N N . LYS A 1 217 ? -35.929 2.574 48.249 1.00 96.38 217 LYS A N 1
ATOM 1717 C CA . LYS A 1 217 ? -35.322 3.681 47.504 1.00 96.38 217 LYS A CA 1
ATOM 1718 C C . LYS A 1 217 ? -34.008 3.253 46.840 1.00 96.38 217 LYS A C 1
ATOM 1720 O O . LYS A 1 217 ? -33.878 3.411 45.630 1.00 96.38 217 LYS A O 1
ATOM 1725 N N . TRP A 1 218 ? -33.065 2.695 47.602 1.00 96.38 218 TRP A N 1
ATOM 1726 C CA . TRP A 1 218 ? -31.763 2.287 47.057 1.00 96.38 218 TRP A CA 1
ATOM 1727 C C . TRP A 1 218 ? -31.873 1.116 46.081 1.00 96.38 218 TRP A C 1
ATOM 1729 O O . TRP A 1 218 ? -31.226 1.131 45.040 1.00 96.38 218 TRP A O 1
ATOM 1739 N N . ALA A 1 219 ? -32.761 0.154 46.344 1.00 95.75 219 ALA A N 1
ATOM 1740 C CA . ALA A 1 219 ? -33.034 -0.921 45.396 1.00 95.75 219 ALA A CA 1
ATOM 1741 C C . ALA A 1 219 ? -33.578 -0.388 44.055 1.00 95.75 219 ALA A C 1
ATOM 1743 O O . ALA A 1 219 ? -33.171 -0.875 43.005 1.00 95.75 219 ALA A O 1
ATOM 1744 N N . LYS A 1 220 ? -34.441 0.643 44.054 1.00 95.38 220 LYS A N 1
ATOM 1745 C CA . LYS A 1 220 ? -34.882 1.325 42.819 1.00 95.38 220 LYS A CA 1
ATOM 1746 C C . LYS A 1 220 ? -33.731 2.059 42.127 1.00 95.38 220 LYS A C 1
ATOM 1748 O O . LYS A 1 220 ? -33.595 1.930 40.913 1.00 95.38 220 LYS A O 1
ATOM 1753 N N . GLU A 1 221 ? -32.921 2.804 42.880 1.00 95.81 221 GLU A N 1
ATOM 1754 C CA . GLU A 1 221 ? -31.781 3.564 42.340 1.00 95.81 221 GLU A CA 1
ATOM 1755 C C . GLU A 1 221 ? -30.730 2.651 41.682 1.00 95.81 221 GLU A C 1
ATOM 1757 O O . GLU A 1 221 ? -30.236 2.981 40.606 1.00 95.81 221 GLU A O 1
ATOM 1762 N N . ASP A 1 222 ? -30.478 1.468 42.248 1.00 94.69 222 ASP A N 1
ATOM 1763 C CA . ASP A 1 222 ? -29.517 0.489 41.719 1.00 94.69 222 ASP A CA 1
ATOM 1764 C C . ASP A 1 222 ? -30.124 -0.490 40.691 1.00 94.69 222 ASP A C 1
ATOM 1766 O O . ASP A 1 222 ? -29.464 -1.438 40.260 1.00 94.69 222 ASP A O 1
ATOM 1770 N N . GLY A 1 223 ? -31.370 -0.266 40.253 1.00 94.81 223 GLY A N 1
ATOM 1771 C CA . GLY A 1 223 ? -31.983 -1.014 39.149 1.00 94.81 223 GLY A CA 1
ATOM 1772 C C . GLY A 1 223 ? -32.645 -2.343 39.532 1.00 94.81 223 GLY A C 1
ATOM 1773 O O . GLY A 1 223 ? -32.850 -3.197 38.670 1.00 94.81 223 GLY A O 1
ATOM 1774 N N . PHE A 1 224 ? -33.036 -2.513 40.795 1.00 96.19 224 PHE A N 1
ATOM 1775 C CA . PHE A 1 224 ? -33.774 -3.669 41.321 1.00 96.19 224 PHE A CA 1
ATOM 1776 C C . PHE A 1 224 ? -35.200 -3.289 41.783 1.00 96.19 224 PHE A C 1
ATOM 1778 O O . PHE A 1 224 ? -35.540 -3.462 42.959 1.00 96.19 224 PHE A O 1
ATOM 1785 N N . PRO A 1 225 ? -36.078 -2.786 40.890 1.00 95.50 225 PRO A N 1
ATOM 1786 C CA . PRO A 1 225 ? -37.410 -2.304 41.268 1.00 95.50 225 PRO A CA 1
ATOM 1787 C C . PRO A 1 225 ? -38.305 -3.399 41.865 1.00 95.50 225 PRO A C 1
ATOM 1789 O O . PRO A 1 225 ? -39.056 -3.123 42.793 1.00 95.50 225 PRO A O 1
ATOM 1792 N N . GLU A 1 226 ? -38.178 -4.648 41.410 1.00 94.19 226 GLU A N 1
ATOM 1793 C CA . GLU A 1 226 ? -38.942 -5.781 41.954 1.00 94.19 226 GLU A CA 1
ATOM 1794 C C . GLU A 1 226 ? -38.629 -6.034 43.438 1.00 94.19 226 GLU A C 1
ATOM 1796 O O . GLU A 1 226 ? -39.519 -6.332 44.232 1.00 94.19 226 GLU A O 1
ATOM 1801 N N . MET A 1 227 ? -37.361 -5.879 43.834 1.00 94.81 227 MET A N 1
ATOM 1802 C CA . MET A 1 227 ? -36.937 -6.033 45.229 1.00 94.81 227 MET A CA 1
ATOM 1803 C C . MET A 1 227 ? -37.423 -4.865 46.083 1.00 94.81 227 MET A C 1
ATOM 1805 O O . MET A 1 227 ? -37.831 -5.064 47.223 1.00 94.81 227 MET A O 1
ATOM 1809 N N . ALA A 1 228 ? -37.439 -3.657 45.521 1.00 94.69 228 ALA A N 1
ATOM 1810 C CA . ALA A 1 228 ? -38.009 -2.498 46.190 1.00 94.69 228 ALA A CA 1
ATOM 1811 C C . ALA A 1 228 ? -39.512 -2.661 46.459 1.00 94.69 228 ALA A C 1
ATOM 1813 O O . ALA A 1 228 ? -39.969 -2.387 47.566 1.00 94.69 228 ALA A O 1
ATOM 1814 N N . GLU A 1 229 ? -40.272 -3.155 45.480 1.00 92.94 229 GLU A N 1
ATOM 1815 C CA . GLU A 1 229 ? -41.692 -3.469 45.666 1.00 92.94 229 GLU A CA 1
ATOM 1816 C C . GLU A 1 229 ? -41.910 -4.556 46.727 1.00 92.94 229 GLU A C 1
ATOM 1818 O O . GLU A 1 229 ? -42.877 -4.495 47.485 1.00 92.94 229 GLU A O 1
ATOM 1823 N N . ASP A 1 230 ? -41.030 -5.559 46.802 1.00 92.50 230 ASP A N 1
ATOM 1824 C CA . ASP A 1 230 ? -41.125 -6.607 47.824 1.00 92.50 230 ASP A CA 1
ATOM 1825 C C . ASP A 1 230 ? -40.808 -6.075 49.233 1.00 92.50 230 ASP A C 1
ATOM 1827 O O . ASP A 1 230 ? -41.483 -6.437 50.199 1.00 92.50 230 ASP A O 1
ATOM 1831 N N . MET A 1 231 ? -39.846 -5.154 49.360 1.00 92.31 231 MET A N 1
ATOM 1832 C CA . MET A 1 231 ? -39.563 -4.441 50.613 1.00 92.31 231 MET A CA 1
ATOM 1833 C C . MET A 1 231 ? -40.768 -3.611 51.092 1.00 92.31 231 MET A C 1
ATOM 1835 O O . MET A 1 231 ? -41.100 -3.634 52.277 1.00 92.31 231 MET A O 1
ATOM 1839 N N . GLU A 1 232 ? -41.470 -2.939 50.174 1.00 88.25 232 GLU A N 1
ATOM 1840 C CA . GLU A 1 232 ? -42.659 -2.114 50.455 1.00 88.25 232 GLU A CA 1
ATOM 1841 C C . GLU A 1 232 ? -43.908 -2.930 50.842 1.00 88.25 232 GLU A C 1
ATOM 1843 O O . GLU A 1 232 ? -44.905 -2.366 51.295 1.00 88.25 232 GLU A O 1
ATOM 1848 N N . LYS A 1 233 ? -43.894 -4.261 50.717 1.00 85.62 233 LYS A N 1
ATOM 1849 C CA . LYS A 1 233 ? -44.983 -5.122 51.220 1.00 85.62 233 LYS A CA 1
ATOM 1850 C C . LYS A 1 233 ? -44.862 -5.412 52.723 1.00 85.62 233 LYS A C 1
ATOM 1852 O O . LYS A 1 233 ? -45.827 -5.886 53.314 1.00 85.62 233 LYS A O 1
ATOM 1857 N N . HIS A 1 234 ? -43.720 -5.079 53.342 1.00 74.31 234 HIS A N 1
ATOM 1858 C CA . HIS A 1 234 ? -43.448 -5.068 54.791 1.00 74.31 234 HIS A CA 1
ATOM 1859 C C . HIS A 1 234 ? -43.662 -6.384 55.573 1.00 74.31 234 HIS A C 1
ATOM 1861 O O . HIS A 1 234 ? -43.627 -6.365 56.804 1.00 74.31 234 HIS A O 1
ATOM 1867 N N . ILE A 1 235 ? -43.892 -7.521 54.910 1.00 70.69 235 ILE A N 1
ATOM 1868 C CA . ILE A 1 235 ? -44.221 -8.793 55.574 1.00 70.69 235 ILE A CA 1
ATOM 1869 C C . ILE A 1 235 ? -43.504 -9.949 54.869 1.00 70.69 235 ILE A C 1
ATOM 1871 O O . ILE A 1 235 ? -43.553 -10.080 53.644 1.00 70.69 235 ILE A O 1
ATOM 1875 N N . GLY A 1 236 ? -42.845 -10.799 55.655 1.00 80.75 236 GLY A N 1
ATOM 1876 C CA . GLY A 1 236 ? -42.307 -12.086 55.226 1.00 80.75 236 GLY A CA 1
ATOM 1877 C C . GLY A 1 236 ? -40.965 -12.425 55.872 1.00 80.75 236 GLY A C 1
ATOM 1878 O O . GLY A 1 236 ? -40.111 -11.562 56.068 1.00 80.75 236 GLY A O 1
ATOM 1879 N N . ILE A 1 237 ? -40.753 -13.711 56.144 1.00 77.31 237 ILE A N 1
ATOM 1880 C CA . ILE A 1 237 ? -39.480 -14.248 56.627 1.00 77.31 237 ILE A CA 1
ATOM 1881 C C . ILE A 1 237 ? -38.914 -15.170 55.553 1.00 77.31 237 ILE A C 1
ATOM 1883 O O . ILE A 1 237 ? -39.556 -16.118 55.107 1.00 77.31 237 ILE A O 1
ATOM 1887 N N . SER A 1 238 ? -37.693 -14.879 55.108 1.00 80.12 238 SER A N 1
ATOM 1888 C CA . SER A 1 238 ? -36.996 -15.759 54.170 1.00 80.12 238 SER A CA 1
ATOM 1889 C C . SER A 1 238 ? -36.543 -17.047 54.851 1.00 80.12 238 SER A C 1
ATOM 1891 O O . SER A 1 238 ? -36.216 -17.040 56.039 1.00 80.12 238 SER A O 1
ATOM 1893 N N . LYS A 1 239 ? -36.415 -18.131 54.078 1.00 75.06 239 LYS A N 1
ATOM 1894 C CA . LYS A 1 239 ? -35.934 -19.424 54.582 1.00 75.06 239 LYS A CA 1
ATOM 1895 C C . LYS A 1 239 ? -34.606 -19.320 55.345 1.00 75.06 239 LYS A C 1
ATOM 1897 O O . LYS A 1 239 ? -34.471 -19.927 56.393 1.00 75.06 239 LYS A O 1
ATOM 1902 N N . GLY A 1 240 ? -33.654 -18.509 54.873 1.00 76.06 240 GLY A N 1
ATOM 1903 C CA . GLY A 1 240 ? -32.367 -18.342 55.561 1.00 76.06 240 GLY A CA 1
ATOM 1904 C C . GLY A 1 240 ? -32.490 -17.698 56.947 1.00 76.06 240 GLY A C 1
ATOM 1905 O O . GLY A 1 240 ? -31.759 -18.064 57.863 1.00 76.06 240 GLY A O 1
ATOM 1906 N N . ILE A 1 241 ? -33.440 -16.774 57.126 1.00 82.00 241 ILE A N 1
ATOM 1907 C CA . ILE A 1 241 ? -33.732 -16.186 58.441 1.00 82.00 241 ILE A CA 1
ATOM 1908 C C . ILE A 1 241 ? -34.462 -17.210 59.315 1.00 82.00 241 ILE A C 1
ATOM 1910 O O . ILE A 1 241 ? -34.064 -17.394 60.461 1.00 82.00 241 ILE A O 1
ATOM 1914 N N . ALA A 1 242 ? -35.459 -17.914 58.766 1.00 81.88 242 ALA A N 1
ATOM 1915 C CA . ALA A 1 242 ? -36.184 -18.977 59.467 1.00 81.88 242 ALA A CA 1
ATOM 1916 C C . ALA A 1 242 ? -35.233 -20.067 60.001 1.00 81.88 242 ALA A C 1
ATOM 1918 O O . ALA A 1 242 ? -35.246 -20.364 61.192 1.00 81.88 242 ALA A O 1
ATOM 1919 N N . ASP A 1 243 ? -34.321 -20.564 59.159 1.00 84.56 243 ASP A N 1
ATOM 1920 C CA . ASP A 1 243 ? -33.321 -21.579 59.519 1.00 84.56 243 ASP A CA 1
ATOM 1921 C C . ASP A 1 243 ? -32.349 -21.094 60.621 1.00 84.56 243 ASP A C 1
ATOM 1923 O O . ASP A 1 243 ? -31.757 -21.910 61.325 1.00 84.56 243 ASP A O 1
ATOM 1927 N N . THR A 1 244 ? -32.167 -19.775 60.776 1.00 85.12 244 THR A N 1
ATOM 1928 C CA . THR A 1 244 ? -31.284 -19.176 61.798 1.00 85.12 244 THR A CA 1
ATOM 1929 C C . THR A 1 244 ? -31.981 -19.007 63.152 1.00 85.12 244 THR A C 1
ATOM 1931 O O . THR A 1 244 ? -31.321 -19.053 64.191 1.00 85.12 244 THR A O 1
ATOM 1934 N N . ILE A 1 245 ? -33.300 -18.785 63.159 1.00 82.19 245 ILE A N 1
ATOM 1935 C CA . ILE A 1 245 ? -34.091 -18.568 64.384 1.00 82.19 245 ILE A CA 1
ATOM 1936 C C . ILE A 1 245 ? -34.746 -19.852 64.905 1.00 82.19 245 ILE A C 1
ATOM 1938 O O . ILE A 1 245 ? -35.051 -19.937 66.096 1.00 82.19 245 ILE A O 1
ATOM 1942 N N . GLU A 1 246 ? -34.950 -20.857 64.049 1.00 73.81 246 GLU A N 1
ATOM 1943 C CA . GLU A 1 246 ? -35.372 -22.187 64.482 1.00 73.81 246 GLU A CA 1
ATOM 1944 C C . GLU A 1 246 ? -34.232 -22.882 65.254 1.00 73.81 246 GLU A C 1
ATOM 1946 O O . GLU A 1 246 ? -33.085 -22.901 64.799 1.00 73.81 246 GLU A O 1
ATOM 1951 N N . PRO A 1 247 ? -34.502 -23.482 66.429 1.00 60.91 247 PRO A N 1
ATOM 1952 C CA . PRO A 1 247 ? -33.476 -24.200 67.174 1.00 60.91 247 PRO A CA 1
ATOM 1953 C C . PRO A 1 247 ? -32.935 -25.372 66.337 1.00 60.91 247 PRO A C 1
ATOM 1955 O O . PRO A 1 247 ? -33.713 -26.031 65.637 1.00 60.91 247 PRO A O 1
ATOM 1958 N N . PRO A 1 248 ? -31.626 -25.692 66.419 1.00 59.97 248 PRO A N 1
ATOM 1959 C CA . PRO A 1 248 ? -31.042 -26.764 65.625 1.00 59.97 248 PRO A CA 1
ATOM 1960 C C . PRO A 1 248 ? -31.818 -28.056 65.873 1.00 59.97 248 PRO A C 1
ATOM 1962 O O . PRO A 1 248 ? -31.967 -28.490 67.022 1.00 59.97 248 PRO A O 1
ATOM 1965 N N . ARG A 1 249 ? -32.333 -28.670 64.795 1.00 57.41 249 ARG A N 1
ATOM 1966 C CA . ARG A 1 249 ? -33.012 -29.967 64.883 1.00 57.41 249 ARG A CA 1
ATOM 1967 C C . ARG A 1 249 ? -32.069 -30.925 65.595 1.00 57.41 249 ARG A C 1
ATOM 1969 O O . ARG A 1 249 ? -31.010 -31.259 65.066 1.00 57.41 249 ARG A O 1
ATOM 1976 N N . ARG A 1 250 ? -32.446 -31.355 66.804 1.00 52.69 250 ARG A N 1
ATOM 1977 C CA . ARG A 1 250 ? -31.727 -32.408 67.524 1.00 52.69 250 ARG A CA 1
ATOM 1978 C C . ARG A 1 250 ? -31.622 -33.590 66.566 1.00 52.69 250 ARG A C 1
ATOM 1980 O O . ARG A 1 250 ? -32.648 -34.139 66.167 1.00 52.69 250 ARG A O 1
ATOM 1987 N N . GLN A 1 251 ? -30.403 -33.965 66.181 1.00 49.16 251 GLN A N 1
ATOM 1988 C CA . GLN A 1 251 ? -30.167 -35.278 65.601 1.00 49.16 251 GLN A CA 1
ATOM 1989 C C . GLN A 1 251 ? -30.599 -36.280 66.668 1.00 49.16 251 GLN A C 1
ATOM 1991 O O . GLN A 1 251 ? -29.891 -36.507 67.647 1.00 49.16 251 GLN A O 1
ATOM 1996 N N . ILE A 1 252 ? -31.807 -36.821 66.524 1.00 46.19 252 ILE A N 1
ATOM 1997 C CA . ILE A 1 252 ? -32.232 -37.983 67.287 1.00 46.19 252 ILE A CA 1
ATOM 1998 C C . ILE A 1 252 ? -31.325 -39.102 66.785 1.00 46.19 252 ILE A C 1
ATOM 2000 O O . ILE A 1 252 ? -31.561 -39.681 65.724 1.00 46.19 252 ILE A O 1
ATOM 2004 N N . SER A 1 253 ? -30.233 -39.332 67.515 1.00 49.56 253 SER A N 1
ATOM 2005 C CA . SER A 1 253 ? -29.509 -40.594 67.481 1.00 49.56 253 SER A CA 1
ATOM 2006 C C . SER A 1 253 ? -30.568 -41.683 67.585 1.00 49.56 253 SER A C 1
ATOM 2008 O O . SER A 1 253 ? -31.258 -41.782 68.602 1.00 49.56 253 SER A O 1
ATOM 2010 N N . ARG A 1 254 ? -30.770 -42.439 66.501 1.00 50.22 254 ARG A N 1
ATOM 2011 C CA . ARG A 1 254 ? -31.512 -43.692 66.572 1.00 50.22 254 ARG A CA 1
ATOM 2012 C C . ARG A 1 254 ? -30.676 -44.606 67.458 1.00 50.22 254 ARG A C 1
ATOM 2014 O O . ARG A 1 254 ? -29.732 -45.233 66.984 1.00 50.22 254 ARG A O 1
ATOM 2021 N N . GLY A 1 255 ? -31.001 -44.595 68.748 1.00 45.72 255 GLY A N 1
ATOM 2022 C CA . GLY A 1 255 ? -30.601 -45.629 69.678 1.00 45.72 255 GLY A CA 1
ATOM 2023 C C . GLY A 1 255 ? -31.006 -46.958 69.067 1.00 45.72 255 GLY A C 1
ATOM 2024 O O . GLY A 1 255 ? -32.179 -47.188 68.775 1.00 45.72 255 GLY A O 1
ATOM 2025 N N . TRP A 1 256 ? -30.010 -47.787 68.792 1.00 43.66 256 TRP A N 1
ATOM 2026 C CA . TRP A 1 256 ? -30.230 -49.204 68.606 1.00 43.66 256 TRP A CA 1
ATOM 2027 C C . TRP A 1 256 ? -30.526 -49.770 69.992 1.00 43.66 256 TRP A C 1
ATOM 2029 O O . TRP A 1 256 ? -29.614 -50.192 70.695 1.00 43.66 256 TRP A O 1
ATOM 2039 N N . ASP A 1 257 ? -31.796 -49.735 70.387 1.00 50.09 257 ASP A N 1
ATOM 2040 C CA . ASP A 1 257 ? -32.313 -50.758 71.284 1.00 50.09 257 ASP A CA 1
ATOM 2041 C C . ASP A 1 257 ? -32.347 -52.052 70.465 1.00 50.09 257 ASP A C 1
ATOM 2043 O O . ASP A 1 257 ? -33.197 -52.242 69.594 1.00 50.09 257 ASP A O 1
ATOM 2047 N N . MET A 1 258 ? -31.367 -52.923 70.695 1.00 42.66 258 MET A N 1
ATOM 2048 C CA . MET A 1 258 ? -31.591 -54.355 70.559 1.00 42.66 258 MET A CA 1
ATOM 2049 C C . MET A 1 258 ? -31.374 -54.975 71.931 1.00 42.66 258 MET A C 1
ATOM 2051 O O . MET A 1 258 ? -30.256 -55.059 72.439 1.00 42.66 258 MET A O 1
ATOM 2055 N N . GLU A 1 259 ? -32.512 -55.319 72.524 1.00 47.59 259 GLU A N 1
ATOM 2056 C CA . GLU A 1 259 ? -32.671 -56.204 73.664 1.00 47.59 259 GLU A CA 1
ATOM 2057 C C . GLU A 1 259 ? -31.968 -57.551 73.405 1.00 47.59 259 GLU A C 1
ATOM 2059 O O . GLU A 1 259 ? -32.064 -58.092 72.305 1.00 47.59 259 GLU A O 1
ATOM 2064 N N . LEU A 1 260 ? -31.263 -58.011 74.449 1.00 45.56 260 LEU A N 1
ATOM 2065 C CA . LEU A 1 260 ? -30.893 -59.383 74.854 1.00 45.56 260 LEU A CA 1
ATOM 2066 C C . LEU A 1 260 ? -30.713 -60.477 73.784 1.00 45.56 260 LEU A C 1
ATOM 2068 O O . LEU A 1 260 ? -31.721 -60.960 73.224 1.00 45.56 260 LEU A O 1
#

Foldseek 3Di:
DLVVLVVVLVVLCVVQVVVVVVVVVPPDDPADFDCPDVVDGDHDPVCVVVVVVVVVVVVVVVVVSVVSVVVSVVSVVVNVVVVVVVVVVVVVVVVVVVVVVVVVVVVVVVVVVVVVVVVVVVVVVVVVVVVVVVVVVVVVVVVVVVVVVVVVVVVVVVVVVVVVVVVVVVVVVLVVLLQVLLLLLCCPDPDPPPNHDPPDDPVSVVVSQVSLCVSLVVCVVVPNNVSNVSSNVSHDHDPVRVCVPDDPDPPPPPPPPDDD

Radius of gyration: 76.85 Å; chains: 1; bounding box: 118×90×195 Å

Organism: NCBI:txid2509240

Secondary structure (DSSP, 8-state):
-HHHHHHHHHHHHHHHHHHHHHHHHTT--S--PEEEETTEEE--GGGHHHHHHHHHHHHHHHHHHHHHHHHHHHHHHHHHHHHHHHHHHHHHHHHHHHHHHHHHHHHHHHHHHHHHHHHHHHHHHHHHHHHHHHHHHHHHHHHHHHHHHHHHHHHHHHHHHHHHHHHHHHHHHHHHHHHHHHHHHHHHH-SSSS-PPTT--HHHHHHHHHHHHHHHHHHHHTT-HHHHHHHTT-----HHHHHHHSPP------------

pLDDT: mean 85.15, std 15.56, range [42.66, 98.75]